Protein AF-0000000077102056 (afdb_homodimer)

Solvent-accessible surface area (backbone atoms only — not comparable to full-atom values): 13883 Å² total; per-residue (Å²): 113,79,84,45,46,52,23,50,53,45,28,51,53,25,46,51,48,45,53,36,38,74,63,81,33,27,41,53,70,69,41,95,89,69,46,71,53,63,24,39,54,29,40,38,47,42,45,54,51,29,51,46,42,32,52,50,18,48,50,40,51,71,52,80,56,63,41,25,40,42,18,37,24,53,45,45,32,47,50,24,52,49,45,43,42,33,59,61,67,59,29,49,54,67,89,60,69,82,40,50,35,56,68,36,20,42,54,49,42,40,52,52,20,51,51,47,32,51,51,26,50,51,38,34,54,55,47,50,51,52,56,54,51,53,56,58,65,73,97,114,78,84,45,45,52,23,49,53,43,29,52,53,25,45,50,47,44,53,36,37,76,62,81,33,29,39,53,70,68,42,94,89,70,49,71,54,62,25,39,55,30,41,38,46,43,46,54,52,29,51,46,42,32,52,51,17,49,49,39,52,71,51,80,55,62,39,26,40,42,18,36,25,53,45,47,33,49,51,23,52,49,47,43,42,33,60,61,68,60,28,50,53,68,88,60,69,83,40,52,35,55,69,36,19,44,53,50,43,41,52,52,19,51,52,46,30,50,50,27,50,50,38,33,54,55,46,50,52,52,54,54,52,54,55,59,65,73,98

Radius of gyration: 19.79 Å; Cα contacts (8 Å, |Δi|>4): 404; chains: 2; bounding box: 39×67×42 Å

Secondary structure (DSSP, 8-state):
-HHHHHHHHHHHHHHHHHHHHHTTS--PPPPTTSPPPHHHHHHHHHHHHHHHHHHHHHHHHH---HHHHHHHHHHHHHHHHHHHHTBTTTB---SSTTSHIIIIIHHHHHHHHHHHHHHHHHHHHHHHHHHHHHHHHH-/-HHHHHHHHHHHHHHHHHHHHHTTS--PPPPTTSPPPHHHHHHHHHHHHHHHHHHHHHHHHH---HHHHHHHHHHHHHHHHHHHHTBTTTB---SSTTSHIIIIIHHHHHHHHHHHHHHHHHHHHHHHHHHHHHHHHH-

InterPro domains:
  IPR025531 Protein of unknown function DUF4418 [PF14387] (11-125)

Nearest PDB structures (foldseek):
  8a6m-assembly1_A  TM=4.212E-01  e=2.126E-01  Homo sapiens
  7qho-assembly1_A  TM=6.141E-01  e=3.689E+00  Corynebacterium glutamicum ATCC 13032
  8a6m-assembly1_A  TM=4.239E-01  e=1.889E-01  Homo sapiens

pLDDT: mean 93.73, std 9.34, range [44.91, 98.94]

Organism: NCBI:txid592028

Structure (mmCIF, N/CA/C/O backbone):
data_AF-0000000077102056-model_v1
#
loop_
_entity.id
_entity.type
_entity.pdbx_description
1 polymer 'DUF4418 domain-containing protein'
#
loop_
_atom_site.group_PDB
_atom_site.id
_atom_site.type_symbol
_atom_site.label_atom_id
_atom_site.label_alt_id
_atom_site.label_comp_id
_atom_site.label_asym_id
_atom_site.label_entity_id
_atom_site.label_seq_id
_atom_site.pdbx_PDB_ins_code
_atom_site.Cartn_x
_atom_site.Cartn_y
_atom_site.Cartn_z
_atom_site.occupancy
_atom_site.B_iso_or_equiv
_atom_site.auth_seq_id
_atom_site.auth_comp_id
_atom_site.auth_asym_id
_atom_site.auth_atom_id
_atom_site.pdbx_PDB_model_num
ATOM 1 N N . MET A 1 1 ? 16.75 24.328 4.52 1 47.38 1 MET A N 1
ATOM 2 C CA . MET A 1 1 ? 17.266 23.078 3.977 1 47.38 1 MET A CA 1
ATOM 3 C C . MET A 1 1 ? 16.844 21.891 4.84 1 47.38 1 MET A C 1
ATOM 5 O O . MET A 1 1 ? 16.5 20.844 4.316 1 47.38 1 MET A O 1
ATOM 9 N N . ARG A 1 2 ? 16.875 22.078 6.137 1 61.09 2 ARG A N 1
ATOM 10 C CA . ARG A 1 2 ? 16.562 21.031 7.117 1 61.09 2 ARG A CA 1
ATOM 11 C C . ARG A 1 2 ? 15.117 20.562 6.996 1 61.09 2 ARG A C 1
ATOM 13 O O . ARG A 1 2 ? 14.82 19.391 7.18 1 61.09 2 ARG A O 1
ATOM 20 N N . LYS A 1 3 ? 14.422 21.422 6.297 1 73.19 3 LYS A N 1
ATOM 21 C CA . LYS A 1 3 ? 12.984 21.188 6.23 1 73.19 3 LYS A CA 1
ATOM 22 C C . LYS A 1 3 ? 12.648 20.141 5.18 1 73.19 3 LYS A C 1
ATOM 24 O O . LYS A 1 3 ? 11.602 19.484 5.262 1 73.19 3 LYS A O 1
ATOM 29 N N . TYR A 1 4 ? 13.672 19.891 4.324 1 85 4 TYR A N 1
ATO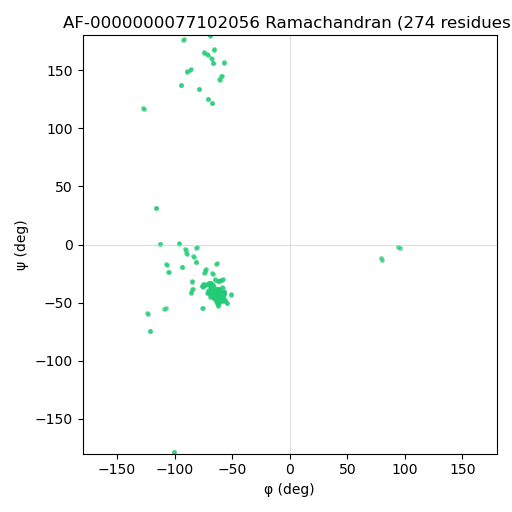M 30 C CA . TYR A 1 4 ? 13.398 18.969 3.219 1 85 4 TYR A CA 1
ATOM 31 C C . TYR A 1 4 ? 14.195 17.688 3.373 1 85 4 TYR A C 1
ATOM 33 O O . TYR A 1 4 ? 14.062 16.766 2.566 1 85 4 TYR A O 1
ATOM 41 N N . ALA A 1 5 ? 14.914 17.609 4.371 1 87.5 5 ALA A N 1
ATOM 42 C CA . ALA A 1 5 ? 15.82 16.484 4.559 1 87.5 5 ALA A CA 1
ATOM 43 C C . ALA A 1 5 ? 15.039 15.172 4.664 1 87.5 5 ALA A C 1
ATOM 45 O O . ALA A 1 5 ? 15.398 14.18 4.035 1 87.5 5 ALA A O 1
ATOM 46 N N . GLY A 1 6 ? 14.023 15.188 5.453 1 90.56 6 GLY A N 1
ATOM 47 C CA . GLY A 1 6 ? 13.219 13.984 5.609 1 90.56 6 GLY A CA 1
ATOM 48 C C . GLY A 1 6 ? 12.641 13.477 4.301 1 90.56 6 GLY A C 1
ATOM 49 O O . GLY A 1 6 ? 12.766 12.297 3.977 1 90.56 6 GLY A O 1
ATOM 50 N N . GLY A 1 7 ? 12.078 14.398 3.521 1 94.38 7 GLY A N 1
ATOM 51 C CA . GLY A 1 7 ? 11.516 14.039 2.23 1 94.38 7 GLY A CA 1
ATOM 52 C C . GLY A 1 7 ? 12.547 13.484 1.265 1 94.38 7 GLY A C 1
ATOM 53 O O . GLY A 1 7 ? 12.273 12.516 0.55 1 94.38 7 GLY A O 1
ATOM 54 N N . PHE A 1 8 ? 13.695 14.102 1.278 1 96.25 8 PHE A N 1
ATOM 55 C CA . PHE A 1 8 ? 14.758 13.648 0.385 1 96.25 8 PHE A CA 1
ATOM 56 C C . PHE A 1 8 ? 15.227 12.25 0.768 1 96.25 8 PHE A C 1
ATOM 58 O O . PHE A 1 8 ? 15.43 11.406 -0.1 1 96.25 8 PHE A O 1
ATOM 65 N N . ILE A 1 9 ? 15.445 12.023 1.972 1 97.81 9 ILE A N 1
ATOM 66 C CA . ILE A 1 9 ? 15.891 10.719 2.447 1 97.81 9 ILE A CA 1
ATOM 67 C C . ILE A 1 9 ? 14.859 9.656 2.072 1 97.81 9 ILE A C 1
ATOM 69 O O . ILE A 1 9 ? 15.219 8.602 1.544 1 97.81 9 ILE A O 1
ATOM 73 N N . LEU A 1 10 ? 13.602 9.938 2.328 1 98.38 10 LEU A N 1
ATOM 74 C CA . LEU A 1 10 ? 12.531 9 2.018 1 98.38 10 LEU A CA 1
ATOM 75 C C . LEU A 1 10 ? 12.461 8.727 0.519 1 98.38 10 LEU A C 1
ATOM 77 O O . LEU A 1 10 ? 12.25 7.586 0.098 1 98.38 10 LEU A O 1
ATOM 81 N N . LEU A 1 11 ? 12.672 9.734 -0.261 1 98.56 11 LEU A N 1
ATOM 82 C CA . LEU A 1 11 ? 12.617 9.578 -1.71 1 98.56 11 LEU A CA 1
ATOM 83 C C . LEU A 1 11 ? 13.781 8.727 -2.207 1 98.56 11 LEU A C 1
ATOM 85 O O . LEU A 1 11 ? 13.594 7.84 -3.039 1 98.56 11 LEU A O 1
ATOM 89 N N . ILE A 1 12 ? 14.938 8.977 -1.709 1 98.62 12 ILE A N 1
ATOM 90 C CA . ILE A 1 12 ? 16.125 8.219 -2.102 1 98.62 12 ILE A CA 1
ATOM 91 C C . ILE A 1 12 ? 15.938 6.75 -1.731 1 98.62 12 ILE A C 1
ATOM 93 O O . ILE A 1 12 ? 16.188 5.859 -2.547 1 98.62 12 ILE A O 1
ATOM 97 N N . LEU A 1 13 ? 15.484 6.527 -0.558 1 98.69 13 LEU A N 1
ATOM 98 C CA . LEU A 1 13 ? 15.297 5.16 -0.092 1 98.69 13 LEU A CA 1
ATOM 99 C C . LEU A 1 13 ? 14.25 4.441 -0.93 1 98.69 13 LEU A C 1
ATOM 101 O O . LEU A 1 13 ? 14.422 3.273 -1.291 1 98.69 13 LEU A O 1
ATOM 105 N N . SER A 1 14 ? 13.133 5.105 -1.216 1 98.75 14 SER A N 1
ATOM 106 C CA . SER A 1 14 ? 12.062 4.465 -1.982 1 98.75 14 SER A CA 1
ATOM 107 C C . SER A 1 14 ? 12.492 4.227 -3.428 1 98.75 14 SER A C 1
ATOM 109 O O . SER A 1 14 ? 12.164 3.193 -4.016 1 98.75 14 SER A O 1
ATOM 111 N N . LEU A 1 15 ? 13.266 5.133 -4.008 1 98.75 15 LEU A N 1
ATOM 112 C CA . LEU A 1 15 ? 13.789 4.938 -5.355 1 98.75 15 LEU A CA 1
ATOM 113 C C . LEU A 1 15 ? 14.805 3.801 -5.391 1 98.75 15 LEU A C 1
ATOM 115 O O . LEU A 1 15 ? 14.781 2.973 -6.305 1 98.75 15 LEU A O 1
ATOM 119 N N . LEU A 1 16 ? 15.68 3.832 -4.422 1 98.69 16 LEU A N 1
ATOM 120 C CA . LEU A 1 16 ? 16.656 2.754 -4.32 1 98.69 16 LEU A CA 1
ATOM 121 C C . LEU A 1 16 ? 15.961 1.4 -4.215 1 98.69 16 LEU A C 1
ATOM 123 O O . LEU A 1 16 ? 16.406 0.421 -4.82 1 98.69 16 LEU A O 1
ATOM 127 N N . PHE A 1 17 ? 14.922 1.352 -3.469 1 98.69 17 PHE A N 1
ATOM 128 C CA . PHE A 1 17 ? 14.188 0.101 -3.311 1 98.69 17 PHE A CA 1
ATOM 129 C C . PHE A 1 17 ? 13.625 -0.366 -4.645 1 98.69 17 PHE A C 1
ATOM 131 O O . PHE A 1 17 ? 13.828 -1.515 -5.043 1 98.69 17 PHE A O 1
ATOM 138 N N . VAL A 1 18 ? 12.875 0.509 -5.367 1 98.62 18 VAL A N 1
ATOM 139 C CA . VAL A 1 18 ? 12.203 0.135 -6.605 1 98.62 18 VAL A CA 1
ATOM 140 C C . VAL A 1 18 ? 13.234 -0.255 -7.66 1 98.62 18 VAL A C 1
ATOM 142 O O . VAL A 1 18 ? 13.094 -1.281 -8.328 1 98.62 18 VAL A O 1
ATOM 145 N N . ILE A 1 19 ? 14.297 0.533 -7.766 1 98.38 19 ILE A N 1
ATOM 146 C CA . ILE A 1 19 ? 15.344 0.246 -8.742 1 98.38 19 ILE A CA 1
ATOM 147 C C . ILE A 1 19 ? 16.047 -1.059 -8.375 1 98.38 19 ILE A C 1
ATOM 149 O O . ILE A 1 19 ? 16.281 -1.906 -9.242 1 98.38 19 ILE A O 1
ATOM 153 N N . GLY A 1 20 ? 16.406 -1.251 -7.141 1 97.56 20 GLY A N 1
ATOM 154 C CA . GLY A 1 20 ? 17.062 -2.467 -6.691 1 97.56 20 GLY A CA 1
ATOM 155 C C . GLY A 1 20 ? 16.234 -3.715 -6.922 1 97.56 20 GLY A C 1
ATOM 156 O O . GLY A 1 20 ? 16.75 -4.73 -7.398 1 97.56 20 GLY A O 1
ATOM 157 N N . GLU A 1 21 ? 14.984 -3.566 -6.531 1 97.25 21 GLU A N 1
ATOM 158 C CA . GLU A 1 21 ? 14.086 -4.711 -6.676 1 97.25 21 GLU A CA 1
ATOM 159 C C . GLU A 1 21 ? 13.93 -5.109 -8.141 1 97.25 21 GLU A C 1
ATOM 161 O O . GLU A 1 21 ? 13.805 -6.293 -8.453 1 97.25 21 GLU A O 1
ATOM 166 N N . GLN A 1 22 ? 14.008 -4.172 -9.109 1 95.88 22 GLN A N 1
ATOM 167 C CA . GLN A 1 22 ? 13.781 -4.43 -10.531 1 95.88 22 GLN A CA 1
ATOM 168 C C . GLN A 1 22 ? 15.086 -4.797 -11.234 1 95.88 22 GLN A C 1
ATOM 170 O O . GLN A 1 22 ? 15.078 -5.137 -12.422 1 95.88 22 GLN A O 1
ATOM 175 N N . THR A 1 23 ? 16.156 -4.754 -10.516 1 95.44 23 THR A N 1
ATOM 176 C CA . THR A 1 23 ? 17.438 -5.035 -11.148 1 95.44 23 THR A CA 1
ATOM 177 C C . THR A 1 23 ? 18.141 -6.207 -10.469 1 95.44 23 THR A C 1
ATOM 179 O O . THR A 1 23 ? 17.938 -7.359 -10.859 1 95.44 23 THR A O 1
ATOM 182 N N . VAL A 1 24 ? 18.703 -5.973 -9.266 1 93.69 24 VAL A N 1
ATOM 183 C CA . VAL A 1 24 ? 19.594 -6.977 -8.711 1 93.69 24 VAL A CA 1
ATOM 184 C C . VAL A 1 24 ? 18.906 -7.695 -7.547 1 93.69 24 VAL A C 1
ATOM 186 O O . VAL A 1 24 ? 19.328 -8.781 -7.145 1 93.69 24 VAL A O 1
ATOM 189 N N . ALA A 1 25 ? 17.938 -7.172 -7.066 1 95.94 25 ALA A N 1
ATOM 190 C CA . ALA A 1 25 ? 17.359 -7.73 -5.844 1 95.94 25 ALA A CA 1
ATOM 191 C C . ALA A 1 25 ? 15.953 -8.242 -6.09 1 95.94 25 ALA A C 1
ATOM 193 O O . ALA A 1 25 ? 15.094 -8.156 -5.211 1 95.94 25 ALA A O 1
ATOM 194 N N . GLY A 1 26 ? 15.688 -8.719 -7.297 1 94.06 26 GLY A N 1
ATOM 195 C CA . GLY A 1 26 ? 14.367 -9.227 -7.652 1 94.06 26 GLY A CA 1
ATOM 196 C C . GLY A 1 26 ? 14.227 -10.719 -7.434 1 94.06 26 GLY A C 1
ATOM 197 O O . GLY A 1 26 ? 15.133 -11.359 -6.895 1 94.06 26 GLY A O 1
ATOM 198 N N . PRO A 1 27 ? 12.977 -11.148 -7.695 1 94.69 27 PRO A N 1
ATOM 199 C CA . PRO A 1 27 ? 12.711 -12.578 -7.535 1 94.69 27 PRO A CA 1
ATOM 200 C C . PRO A 1 27 ? 13.398 -13.43 -8.594 1 94.69 27 PRO A C 1
ATOM 202 O O . PRO A 1 27 ? 14.156 -12.906 -9.414 1 94.69 27 PRO A O 1
ATOM 205 N N . CYS A 1 28 ? 13.172 -14.805 -8.477 1 94.88 28 CYS A N 1
ATOM 206 C CA . CYS A 1 28 ? 13.758 -15.742 -9.43 1 94.88 28 CYS A CA 1
ATOM 207 C C . CYS A 1 28 ? 13.297 -15.438 -10.852 1 94.88 28 CYS A C 1
ATOM 209 O O . CYS A 1 28 ? 12.172 -14.977 -11.062 1 94.88 28 CYS A O 1
ATOM 211 N N . PRO A 1 29 ? 14.188 -15.664 -11.75 1 92.69 29 PRO A N 1
ATOM 212 C CA . PRO A 1 29 ? 13.797 -15.461 -13.148 1 92.69 29 PRO A CA 1
ATOM 213 C C . PRO A 1 29 ? 12.734 -16.453 -13.609 1 92.69 29 PRO A C 1
ATOM 215 O O . PRO A 1 29 ? 12.461 -17.438 -12.922 1 92.69 29 PRO A O 1
ATOM 218 N N . VAL A 1 30 ? 12.219 -16.094 -14.781 1 91.44 30 VAL A N 1
ATOM 219 C CA . VAL A 1 30 ? 11.211 -16.953 -15.383 1 91.44 30 VAL A CA 1
ATOM 220 C C . VAL A 1 30 ? 11.82 -18.328 -15.664 1 91.44 30 VAL A C 1
ATOM 222 O O . VAL A 1 30 ? 12.977 -18.438 -16.062 1 91.44 30 VAL A O 1
ATOM 225 N N . MET A 1 31 ? 11.055 -19.359 -15.469 1 91.25 31 MET A N 1
ATOM 226 C CA . MET A 1 31 ? 11.5 -20.719 -15.734 1 91.25 31 MET A CA 1
ATOM 227 C C . MET A 1 31 ? 11.688 -20.938 -17.234 1 91.25 31 MET A C 1
ATOM 229 O O . MET A 1 31 ? 11.156 -20.188 -18.047 1 91.25 31 MET A O 1
ATOM 233 N N . PRO A 1 32 ? 12.445 -21.938 -17.609 1 91.31 32 PRO A N 1
ATOM 234 C CA . PRO A 1 32 ? 12.664 -22.234 -19.031 1 91.31 32 PRO A CA 1
ATOM 235 C C . PRO A 1 32 ? 11.367 -22.516 -19.781 1 91.31 32 PRO A C 1
ATOM 237 O O . PRO A 1 32 ? 11.281 -22.25 -20.984 1 91.31 32 PRO A O 1
ATOM 240 N N . ASP A 1 33 ? 10.359 -23.047 -19.172 1 91.12 33 ASP A N 1
ATOM 241 C CA . ASP A 1 33 ? 9.078 -23.375 -19.797 1 91.12 33 ASP A CA 1
ATOM 242 C C . ASP A 1 33 ? 8.195 -22.141 -19.922 1 91.12 33 ASP A C 1
ATOM 244 O O . ASP A 1 33 ? 7.051 -22.234 -20.375 1 91.12 33 ASP A O 1
ATOM 248 N N . GLY A 1 34 ? 8.672 -21.016 -19.422 1 88.88 34 GLY A N 1
ATOM 249 C CA . GLY A 1 34 ? 7.953 -19.766 -19.562 1 88.88 34 GLY A CA 1
ATOM 250 C C . GLY A 1 34 ? 7.062 -19.438 -18.375 1 88.88 34 GLY A C 1
ATOM 251 O O . GLY A 1 34 ? 6.438 -18.375 -18.344 1 88.88 34 GLY A O 1
ATOM 252 N N . ARG A 1 35 ? 7.062 -20.359 -17.469 1 87.69 35 ARG A N 1
ATOM 253 C CA . ARG A 1 35 ? 6.188 -20.156 -16.312 1 87.69 35 ARG A CA 1
ATOM 254 C C . ARG A 1 35 ? 6.898 -19.391 -15.203 1 87.69 35 ARG A C 1
ATOM 256 O O . ARG A 1 35 ? 8.117 -19.5 -15.055 1 87.69 35 ARG A O 1
ATOM 263 N N . PHE A 1 36 ? 6.086 -18.656 -14.484 1 92.12 36 PHE A N 1
ATOM 264 C CA . PHE A 1 36 ? 6.605 -17.906 -13.344 1 92.12 36 PHE A CA 1
ATOM 265 C C . PHE A 1 36 ? 6.441 -18.688 -12.055 1 92.12 36 PHE A C 1
ATOM 267 O O . PHE A 1 36 ? 5.418 -19.344 -11.844 1 92.12 36 PHE A O 1
ATOM 274 N N . MET A 1 37 ? 7.504 -18.594 -11.336 1 92.5 37 MET A N 1
ATOM 275 C CA . MET A 1 37 ? 7.391 -19.141 -9.984 1 92.5 37 MET A CA 1
ATOM 276 C C . MET A 1 37 ? 6.559 -18.219 -9.094 1 92.5 37 MET A C 1
ATOM 278 O O . MET A 1 37 ? 6.328 -17.062 -9.43 1 92.5 37 MET A O 1
ATOM 282 N N . VAL A 1 38 ? 6.105 -18.688 -7.949 1 94.06 38 VAL A N 1
ATOM 283 C CA . VAL A 1 38 ? 5.254 -17.938 -7.035 1 94.06 38 VAL A CA 1
ATOM 284 C C . VAL A 1 38 ? 5.984 -16.688 -6.562 1 94.06 38 VAL A C 1
ATOM 286 O O . VAL A 1 38 ? 5.359 -15.641 -6.332 1 94.06 38 VAL A O 1
ATOM 289 N N . CYS A 1 39 ? 7.273 -16.75 -6.477 1 96.19 39 CYS A N 1
ATOM 290 C CA . CYS A 1 39 ? 8.047 -15.609 -5.969 1 96.19 39 CYS A CA 1
ATOM 291 C C . CYS A 1 39 ? 7.977 -14.43 -6.93 1 96.19 39 CYS A C 1
ATOM 293 O O . CYS A 1 39 ? 8.148 -13.281 -6.523 1 96.19 39 CYS A O 1
ATOM 295 N N . HIS A 1 40 ? 7.727 -14.766 -8.164 1 96.19 40 HIS A N 1
ATOM 296 C CA . HIS A 1 40 ? 7.527 -13.695 -9.125 1 96.19 40 HIS A CA 1
ATOM 297 C C . HIS A 1 40 ? 6.379 -12.781 -8.711 1 96.19 40 HIS A C 1
ATOM 299 O O . HIS A 1 40 ? 6.484 -11.562 -8.797 1 96.19 40 HIS A O 1
ATOM 305 N N . TRP A 1 41 ? 5.297 -13.305 -8.242 1 96.69 41 TRP A N 1
ATOM 306 C CA . TRP A 1 41 ? 4.121 -12.523 -7.859 1 96.69 41 TRP A CA 1
ATOM 307 C C . TRP A 1 41 ? 4.379 -11.742 -6.578 1 96.69 41 TRP A C 1
ATOM 309 O O . TRP A 1 41 ? 3.857 -10.641 -6.402 1 96.69 41 TRP A O 1
ATOM 319 N N . ALA A 1 42 ? 5.148 -12.297 -5.688 1 97.88 42 ALA A N 1
ATOM 320 C CA . ALA A 1 42 ? 5.609 -11.516 -4.543 1 97.88 42 ALA A CA 1
ATOM 321 C C . ALA A 1 42 ? 6.391 -10.281 -5 1 97.88 42 ALA A C 1
ATOM 323 O O . ALA A 1 42 ? 6.23 -9.195 -4.441 1 97.88 42 ALA A O 1
ATOM 324 N N . GLY A 1 43 ? 7.238 -10.531 -6.012 1 97.62 43 GLY A N 1
ATOM 325 C CA . GLY A 1 43 ? 7.996 -9.43 -6.578 1 97.62 43 GLY A CA 1
ATOM 326 C C . GLY A 1 43 ? 7.113 -8.336 -7.145 1 97.62 43 GLY A C 1
ATOM 327 O O . GLY A 1 43 ? 7.387 -7.145 -6.953 1 97.62 43 GLY A O 1
ATOM 328 N N . GLN A 1 44 ? 6.086 -8.695 -7.836 1 97.81 44 GLN A N 1
ATOM 329 C CA . GLN A 1 44 ? 5.156 -7.723 -8.398 1 97.81 44 GLN A CA 1
ATOM 330 C C . GLN A 1 44 ? 4.43 -6.953 -7.301 1 97.81 44 GLN A C 1
ATOM 332 O O . GLN A 1 44 ? 4.203 -5.75 -7.422 1 97.81 44 GLN A O 1
ATOM 337 N N . ALA A 1 45 ? 4.051 -7.68 -6.266 1 98 45 ALA A N 1
ATOM 338 C CA . ALA A 1 45 ? 3.365 -7.035 -5.148 1 98 45 ALA A CA 1
ATOM 339 C C . ALA A 1 45 ? 4.266 -6 -4.477 1 98 45 ALA A C 1
ATOM 341 O O . ALA A 1 45 ? 3.83 -4.883 -4.195 1 98 45 ALA A O 1
ATOM 342 N N . VAL A 1 46 ? 5.516 -6.379 -4.23 1 98.44 46 VAL A N 1
ATOM 343 C CA . VAL A 1 46 ? 6.406 -5.441 -3.553 1 98.44 46 VAL A CA 1
ATOM 344 C C . VAL A 1 46 ? 6.723 -4.27 -4.477 1 98.44 46 VAL A C 1
ATOM 346 O O . VAL A 1 46 ? 6.898 -3.137 -4.02 1 98.44 46 VAL A O 1
ATOM 349 N N . LEU A 1 47 ? 6.789 -4.523 -5.758 1 98.31 47 LEU A N 1
ATOM 350 C CA . LEU A 1 47 ? 6.969 -3.432 -6.703 1 98.31 47 LEU A CA 1
ATOM 351 C C . LEU A 1 47 ? 5.836 -2.418 -6.586 1 98.31 47 LEU A C 1
ATOM 353 O O . LEU A 1 47 ? 6.078 -1.21 -6.539 1 98.31 47 LEU A O 1
ATOM 357 N N . GLY A 1 48 ? 4.605 -2.891 -6.586 1 98.38 48 GLY A N 1
ATOM 358 C CA . GLY A 1 48 ? 3.467 -2.002 -6.43 1 98.38 48 GLY A CA 1
ATOM 359 C C . GLY A 1 48 ? 3.547 -1.141 -5.184 1 98.38 48 GLY A C 1
ATOM 360 O O . GLY A 1 48 ? 3.363 0.077 -5.254 1 98.38 48 GLY A O 1
ATOM 361 N N . VAL A 1 49 ? 3.793 -1.738 -4.062 1 98.81 49 VAL A N 1
ATOM 362 C CA . VAL A 1 49 ? 3.912 -1.005 -2.805 1 98.81 49 VAL A CA 1
ATOM 363 C C . VAL A 1 49 ? 5.09 -0.036 -2.881 1 98.81 49 VAL A C 1
ATOM 365 O O . VAL A 1 49 ? 5.012 1.087 -2.377 1 98.81 49 VAL A O 1
ATOM 368 N N . GLY A 1 50 ? 6.191 -0.481 -3.467 1 98.75 50 GLY A N 1
ATOM 369 C CA . GLY A 1 50 ? 7.34 0.39 -3.654 1 98.75 50 GLY A CA 1
ATOM 370 C C . GLY A 1 50 ? 7.016 1.648 -4.438 1 98.75 50 GLY A C 1
ATOM 371 O O . GLY A 1 50 ? 7.484 2.736 -4.094 1 98.75 50 GLY A O 1
ATOM 372 N N . ILE A 1 51 ? 6.258 1.5 -5.473 1 98.75 51 ILE A N 1
ATOM 373 C CA . ILE A 1 51 ? 5.859 2.648 -6.277 1 98.75 51 ILE A CA 1
ATOM 374 C C . ILE A 1 51 ? 5.027 3.611 -5.434 1 98.75 51 ILE A C 1
ATOM 376 O O . ILE A 1 51 ? 5.207 4.828 -5.512 1 98.75 51 ILE A O 1
ATOM 380 N N . VAL A 1 52 ? 4.117 3.129 -4.637 1 98.88 52 VAL A N 1
ATOM 381 C CA . VAL A 1 52 ? 3.34 3.971 -3.734 1 98.88 52 VAL A CA 1
ATOM 382 C C . VAL A 1 52 ? 4.277 4.727 -2.795 1 98.88 52 VAL A C 1
ATOM 384 O O . VAL A 1 52 ? 4.082 5.914 -2.537 1 98.88 52 VAL A O 1
ATOM 387 N N . LEU A 1 53 ? 5.27 4.043 -2.297 1 98.88 53 LEU A N 1
ATOM 388 C CA . LEU A 1 53 ? 6.227 4.68 -1.398 1 98.88 53 LEU A CA 1
ATOM 389 C C . LEU A 1 53 ? 6.961 5.812 -2.104 1 98.88 53 LEU A C 1
ATOM 391 O O . LEU A 1 53 ? 7.234 6.855 -1.501 1 98.88 53 LEU A O 1
ATOM 395 N N . VAL A 1 54 ? 7.316 5.648 -3.367 1 98.88 54 VAL A N 1
ATOM 396 C CA . VAL A 1 54 ? 7.949 6.715 -4.137 1 98.88 54 VAL A CA 1
ATOM 397 C C . VAL A 1 54 ? 6.996 7.898 -4.266 1 98.88 54 VAL A C 1
ATOM 399 O O . VAL A 1 54 ? 7.391 9.047 -4.055 1 98.88 54 VAL A O 1
ATOM 402 N N . VAL A 1 55 ? 5.754 7.645 -4.566 1 98.81 55 VAL A N 1
ATOM 403 C CA . VAL A 1 55 ? 4.754 8.695 -4.727 1 98.81 55 VAL A CA 1
ATOM 404 C C . VAL A 1 55 ? 4.578 9.453 -3.408 1 98.81 55 VAL A C 1
ATOM 406 O O . VAL A 1 55 ? 4.57 10.688 -3.389 1 98.81 55 VAL A O 1
ATOM 409 N N . LEU A 1 56 ? 4.449 8.734 -2.311 1 98.69 56 LEU A N 1
ATOM 410 C CA . LEU A 1 56 ? 4.277 9.359 -1.005 1 98.69 56 LEU A CA 1
ATOM 411 C C . LEU A 1 56 ? 5.492 10.211 -0.644 1 98.69 56 LEU A C 1
ATOM 413 O O . LEU A 1 56 ? 5.352 11.281 -0.047 1 98.69 56 LEU A O 1
ATOM 417 N N . SER A 1 57 ? 6.668 9.734 -0.984 1 98.44 57 SER A N 1
ATOM 418 C CA . SER A 1 57 ? 7.883 10.484 -0.693 1 98.44 57 SER A CA 1
ATOM 419 C C . SER A 1 57 ? 7.965 11.758 -1.533 1 98.44 57 SER A C 1
ATOM 421 O O . SER A 1 57 ? 8.438 12.789 -1.061 1 98.44 57 SER A O 1
ATOM 423 N N . LEU A 1 58 ? 7.535 11.633 -2.734 1 98.38 58 LEU A N 1
ATOM 424 C CA . LEU A 1 58 ? 7.484 12.82 -3.588 1 98.38 58 LEU A CA 1
ATOM 425 C C . LEU A 1 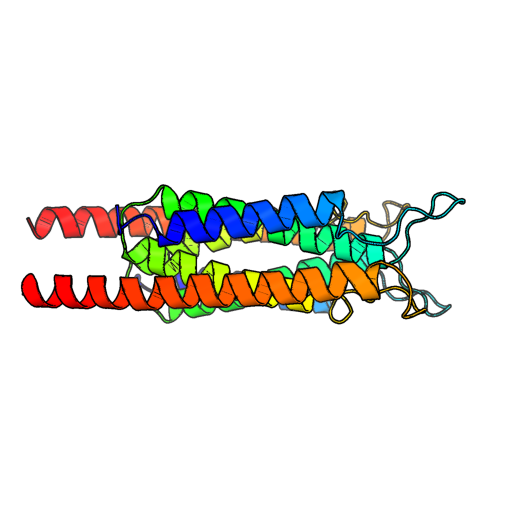58 ? 6.504 13.852 -3.031 1 98.38 58 LEU A C 1
ATOM 427 O O . LEU A 1 58 ? 6.801 15.047 -3.014 1 98.38 58 LEU A O 1
ATOM 431 N N . LEU A 1 59 ? 5.355 13.422 -2.615 1 97.69 59 LEU A N 1
ATOM 432 C CA . LEU A 1 59 ? 4.379 14.32 -2.002 1 97.69 59 LEU A CA 1
ATOM 433 C C . LEU A 1 59 ? 4.941 14.945 -0.729 1 97.69 59 LEU A C 1
ATOM 435 O O . LEU A 1 59 ? 4.719 16.125 -0.466 1 97.69 59 LEU A O 1
ATOM 439 N N . HIS A 1 60 ? 5.633 14.102 0.021 1 97.44 60 HIS A N 1
ATOM 440 C CA . HIS A 1 60 ? 6.273 14.578 1.241 1 97.44 60 HIS A CA 1
ATOM 441 C C . HIS A 1 60 ? 7.23 15.734 0.947 1 97.44 60 HIS A C 1
ATOM 443 O O . HIS A 1 60 ? 7.293 16.703 1.706 1 97.44 60 HIS A O 1
ATOM 449 N N . LEU A 1 61 ? 7.969 15.641 -0.128 1 95.69 61 LEU A N 1
ATOM 450 C CA . LEU A 1 61 ? 8.914 16.672 -0.532 1 95.69 61 LEU A CA 1
ATOM 451 C C . LEU A 1 61 ? 8.18 17.891 -1.083 1 95.69 61 LEU A C 1
ATOM 453 O O . LEU A 1 61 ? 8.617 19.031 -0.878 1 95.69 61 LEU A O 1
ATOM 457 N N . ALA A 1 62 ? 7.129 17.688 -1.732 1 94.88 62 ALA A N 1
ATOM 458 C CA . ALA A 1 62 ? 6.43 18.734 -2.461 1 94.88 62 ALA A CA 1
ATOM 459 C C . ALA A 1 62 ? 5.648 19.641 -1.51 1 94.88 62 ALA A C 1
ATOM 461 O O . ALA A 1 62 ? 5.516 20.844 -1.752 1 94.88 62 ALA A O 1
ATOM 462 N N . PHE A 1 63 ? 5.109 19.078 -0.475 1 92.5 63 PHE A N 1
ATOM 463 C CA . PHE A 1 63 ? 4.27 19.859 0.422 1 92.5 63 PHE A CA 1
ATOM 464 C C . PHE A 1 63 ? 5.113 20.562 1.482 1 92.5 63 PHE A C 1
ATOM 466 O O . PHE A 1 63 ? 6.18 20.062 1.859 1 92.5 63 PHE A O 1
ATOM 473 N N . LYS A 1 64 ? 4.617 21.688 1.919 1 88.88 64 LYS A N 1
ATOM 474 C CA . LYS A 1 64 ? 5.336 22.484 2.914 1 88.88 64 LYS A CA 1
ATOM 475 C C . LYS A 1 64 ? 4.688 22.359 4.289 1 88.88 64 LYS A C 1
ATOM 477 O O . LYS A 1 64 ? 5.332 22.609 5.312 1 88.88 64 LYS A O 1
ATOM 482 N N . ASN A 1 65 ? 3.443 22.031 4.324 1 89.56 65 ASN A N 1
ATOM 483 C CA . ASN A 1 65 ? 2.703 21.938 5.578 1 89.56 65 ASN A CA 1
ATOM 484 C C . ASN A 1 65 ? 3.197 20.781 6.438 1 89.56 65 ASN A C 1
ATOM 486 O O . ASN A 1 65 ? 3.123 19.625 6.023 1 89.56 65 ASN A O 1
ATOM 490 N N . ASP A 1 66 ? 3.625 21.031 7.605 1 92.06 66 ASP A N 1
ATOM 491 C CA . ASP A 1 66 ? 4.211 20.016 8.477 1 92.06 66 ASP A CA 1
ATOM 492 C C . ASP A 1 66 ? 3.156 19 8.922 1 92.06 66 ASP A C 1
ATOM 494 O O . ASP A 1 66 ? 3.467 17.828 9.109 1 92.06 66 ASP A O 1
ATOM 498 N N . GLY A 1 67 ? 1.958 19.469 9.102 1 91.69 67 GLY A N 1
ATOM 499 C CA . GLY A 1 67 ? 0.898 18.531 9.422 1 91.69 67 GLY A CA 1
ATOM 500 C C . GLY A 1 67 ? 0.709 17.469 8.359 1 91.69 67 GLY A C 1
ATOM 501 O O . GLY A 1 67 ? 0.622 16.281 8.672 1 91.69 67 GLY A O 1
ATOM 502 N N . MET A 1 68 ? 0.67 17.875 7.16 1 95 68 MET A N 1
ATOM 503 C CA . MET A 1 68 ? 0.541 16.938 6.043 1 95 68 MET A CA 1
ATOM 504 C C . MET A 1 68 ? 1.71 15.969 6.008 1 95 68 MET A C 1
ATOM 506 O O . MET A 1 68 ? 1.521 14.773 5.758 1 95 68 MET A O 1
ATOM 510 N N . LYS A 1 69 ? 2.838 16.453 6.254 1 96.62 69 LYS A N 1
ATOM 511 C CA . LYS A 1 69 ? 4.039 15.625 6.254 1 96.62 69 LYS A CA 1
ATOM 512 C C . LYS A 1 69 ? 3.98 14.578 7.363 1 96.62 69 LYS A C 1
ATOM 514 O O . LYS A 1 69 ? 4.441 13.453 7.18 1 96.62 69 LYS A O 1
ATOM 519 N N . LEU A 1 70 ? 3.465 14.953 8.5 1 96.75 70 LEU A N 1
ATOM 520 C CA . LEU A 1 70 ? 3.279 14 9.594 1 96.75 70 LEU A CA 1
ATOM 521 C C . LEU A 1 70 ? 2.359 12.867 9.164 1 96.75 70 LEU A C 1
ATOM 523 O O . LEU A 1 70 ? 2.641 11.695 9.445 1 96.75 70 LEU A O 1
ATOM 527 N N . GLY A 1 71 ? 1.263 13.258 8.523 1 97.06 71 GLY A N 1
ATOM 528 C CA . GLY A 1 71 ? 0.362 12.242 8.008 1 97.06 71 GLY A CA 1
ATOM 529 C C . GLY A 1 71 ? 1.021 11.328 6.996 1 97.06 71 GLY A C 1
ATOM 530 O O . GLY A 1 71 ? 0.823 10.109 7.031 1 97.06 71 GLY A O 1
ATOM 531 N N . LEU A 1 72 ? 1.737 11.875 6.145 1 98.31 72 LEU A N 1
ATOM 532 C CA . LEU A 1 72 ? 2.432 11.109 5.117 1 98.31 72 LEU A CA 1
ATOM 533 C C . LEU A 1 72 ? 3.469 10.18 5.746 1 98.31 72 LEU A C 1
ATOM 535 O O . LEU A 1 72 ? 3.668 9.055 5.273 1 98.31 72 LEU A O 1
ATOM 539 N N . ASP A 1 73 ? 4.145 10.617 6.766 1 98.44 73 ASP A N 1
ATOM 540 C CA . ASP A 1 73 ? 5.109 9.781 7.473 1 98.44 73 ASP A CA 1
ATOM 541 C C . ASP A 1 73 ? 4.441 8.523 8.023 1 98.44 73 ASP A C 1
ATOM 543 O O . ASP A 1 73 ? 4.996 7.43 7.938 1 98.44 73 ASP A O 1
ATOM 547 N N . LEU A 1 74 ? 3.318 8.711 8.539 1 98.69 74 LEU A N 1
ATOM 548 C CA . LEU A 1 74 ? 2.586 7.574 9.078 1 98.69 74 LEU A CA 1
ATOM 549 C C . LEU A 1 74 ? 2.211 6.598 7.965 1 98.69 74 LEU A C 1
ATOM 551 O O . LEU A 1 74 ? 2.264 5.379 8.156 1 98.69 74 LEU A O 1
ATOM 555 N N . ALA A 1 75 ? 1.796 7.109 6.871 1 98.81 75 ALA A N 1
ATOM 556 C CA . ALA A 1 75 ? 1.467 6.273 5.723 1 98.81 75 ALA A CA 1
ATOM 557 C C . ALA A 1 75 ? 2.688 5.488 5.246 1 98.81 75 ALA A C 1
ATOM 559 O O . ALA A 1 75 ? 2.58 4.312 4.895 1 98.81 75 ALA A O 1
ATOM 560 N N . VAL A 1 76 ? 3.846 6.148 5.176 1 98.88 76 VAL A N 1
ATOM 561 C CA . VAL A 1 76 ? 5.082 5.496 4.766 1 98.88 76 VAL A CA 1
ATOM 562 C C . VAL A 1 76 ? 5.406 4.352 5.727 1 98.88 76 VAL A C 1
ATOM 564 O O . VAL A 1 76 ? 5.812 3.268 5.297 1 98.88 76 VAL A O 1
ATOM 567 N N . ILE A 1 77 ? 5.211 4.555 6.996 1 98.94 77 ILE A N 1
ATOM 568 C CA . ILE A 1 77 ? 5.473 3.523 7.992 1 98.94 77 ILE A CA 1
ATOM 569 C C . ILE A 1 77 ? 4.555 2.328 7.75 1 98.94 77 ILE A C 1
ATOM 571 O O . ILE A 1 77 ? 5.008 1.181 7.734 1 98.94 77 ILE A O 1
ATOM 575 N N . ALA A 1 78 ? 3.293 2.57 7.539 1 98.88 78 ALA A N 1
ATOM 576 C CA . ALA A 1 78 ? 2.324 1.506 7.293 1 98.88 78 ALA A CA 1
ATOM 577 C C . ALA A 1 78 ? 2.664 0.733 6.023 1 98.88 78 ALA A C 1
ATOM 579 O O . ALA A 1 78 ? 2.627 -0.499 6.012 1 98.88 78 ALA A O 1
ATOM 580 N N . ASP A 1 79 ? 2.992 1.444 4.969 1 98.88 79 ASP A N 1
ATOM 581 C CA . ASP A 1 79 ? 3.312 0.813 3.691 1 98.88 79 ASP A CA 1
ATOM 582 C C . ASP A 1 79 ? 4.617 0.023 3.781 1 98.88 79 ASP A C 1
ATOM 584 O O . ASP A 1 79 ? 4.75 -1.036 3.164 1 98.88 79 ASP A O 1
ATOM 588 N N . ALA A 1 80 ? 5.609 0.578 4.508 1 98.88 80 ALA A N 1
ATOM 589 C CA . ALA A 1 80 ? 6.875 -0.132 4.684 1 98.88 80 ALA A CA 1
ATOM 590 C C . ALA A 1 80 ? 6.676 -1.421 5.473 1 98.88 80 ALA A C 1
ATOM 592 O O . ALA A 1 80 ? 7.316 -2.436 5.191 1 98.88 80 ALA A O 1
ATOM 593 N N . ALA A 1 81 ? 5.852 -1.398 6.441 1 98.88 81 ALA A N 1
ATOM 594 C CA . ALA A 1 81 ? 5.516 -2.615 7.176 1 98.88 81 ALA A CA 1
ATOM 595 C C . ALA A 1 81 ? 4.883 -3.654 6.258 1 98.88 81 ALA A C 1
ATOM 597 O O . ALA A 1 81 ? 5.242 -4.836 6.305 1 98.88 81 ALA A O 1
ATOM 598 N N . LEU A 1 82 ? 3.928 -3.191 5.445 1 98.75 82 LEU A N 1
ATOM 599 C CA . LEU A 1 82 ? 3.32 -4.102 4.48 1 98.75 82 LEU A CA 1
ATOM 600 C C . LEU A 1 82 ? 4.379 -4.703 3.559 1 98.75 82 LEU A C 1
ATOM 602 O O . LEU A 1 82 ? 4.359 -5.906 3.287 1 98.75 82 LEU A O 1
ATOM 606 N N . LEU A 1 83 ? 5.234 -3.82 3.096 1 98.62 83 LEU A N 1
ATOM 607 C CA . LEU A 1 83 ? 6.32 -4.234 2.213 1 98.62 83 LEU A CA 1
ATOM 608 C C . LEU A 1 83 ? 7.09 -5.406 2.812 1 98.62 83 LEU A C 1
ATOM 610 O O . LEU A 1 83 ? 7.359 -6.395 2.123 1 98.62 83 LEU A O 1
ATOM 614 N N . MET A 1 84 ? 7.375 -5.391 4.047 1 98.62 84 MET A N 1
ATOM 615 C CA . MET A 1 84 ? 8.172 -6.406 4.734 1 98.62 84 MET A CA 1
ATOM 616 C C . MET A 1 84 ? 7.367 -7.688 4.926 1 98.62 84 MET A C 1
ATOM 618 O O . MET A 1 84 ? 7.941 -8.773 5.062 1 98.62 84 MET A O 1
ATOM 622 N N . PHE A 1 85 ? 6.102 -7.535 4.93 1 98.38 85 PHE A N 1
ATOM 623 C CA . PHE A 1 85 ? 5.238 -8.68 5.207 1 98.38 85 PHE A CA 1
ATOM 624 C C . PHE A 1 85 ? 4.887 -9.414 3.918 1 98.38 85 PHE A C 1
ATOM 626 O O . PHE A 1 85 ? 4.328 -10.516 3.957 1 98.38 85 PHE A O 1
ATOM 633 N N . ILE A 1 86 ? 5.199 -8.945 2.754 1 98.56 86 ILE A N 1
ATOM 634 C CA . ILE A 1 86 ? 4.754 -9.516 1.485 1 98.56 86 ILE A CA 1
ATOM 635 C C . ILE A 1 86 ? 5.539 -10.789 1.19 1 98.56 86 ILE A C 1
ATOM 637 O O . ILE A 1 86 ? 4.953 -11.867 1.032 1 98.56 86 ILE A O 1
ATOM 641 N N . PRO A 1 87 ? 6.906 -10.789 1.178 1 97.88 87 PRO A N 1
ATOM 642 C CA . PRO A 1 87 ? 7.633 -12.023 0.846 1 97.88 87 PRO A CA 1
ATOM 643 C C . PRO A 1 87 ? 7.539 -13.078 1.946 1 97.88 87 PRO A C 1
ATOM 645 O O . PRO A 1 87 ? 7.859 -12.797 3.104 1 97.88 87 PRO A O 1
ATOM 648 N N . ASN A 1 88 ? 7.09 -14.273 1.626 1 95.94 88 ASN A N 1
ATOM 649 C CA . ASN A 1 88 ? 7.117 -15.477 2.441 1 95.94 88 ASN A CA 1
ATOM 650 C C . ASN A 1 88 ? 5.992 -15.492 3.469 1 95.94 88 ASN A C 1
ATOM 652 O O . ASN A 1 88 ? 5.723 -16.516 4.09 1 95.94 88 ASN A O 1
ATOM 656 N N . ARG A 1 89 ? 5.312 -14.336 3.703 1 96.31 89 ARG A N 1
ATOM 657 C CA . ARG A 1 89 ? 4.195 -14.289 4.645 1 96.31 89 ARG A CA 1
ATOM 658 C C . ARG A 1 89 ? 2.865 -14.164 3.912 1 96.31 89 ARG A C 1
ATOM 660 O O . ARG A 1 89 ? 1.988 -15.016 4.051 1 96.31 89 ARG A O 1
ATOM 667 N N . LEU A 1 90 ? 2.748 -13.156 3.072 1 96.94 90 LEU A N 1
ATOM 668 C CA . LEU A 1 90 ? 1.522 -12.961 2.305 1 96.94 90 LEU A CA 1
ATOM 669 C C . LEU A 1 90 ? 1.554 -13.781 1.018 1 96.94 90 LEU A C 1
ATOM 671 O O . LEU A 1 90 ? 0.539 -14.359 0.62 1 96.94 90 LEU A O 1
ATOM 675 N N . ILE A 1 91 ? 2.674 -13.781 0.405 1 96.81 91 ILE A N 1
ATOM 676 C CA . ILE A 1 91 ? 2.932 -14.57 -0.795 1 96.81 91 ILE A CA 1
ATOM 677 C C . ILE A 1 91 ? 4.184 -15.422 -0.593 1 96.81 91 ILE A C 1
ATOM 679 O O . ILE A 1 91 ? 5.277 -14.891 -0.393 1 96.81 91 ILE A O 1
ATOM 683 N N . PRO A 1 92 ? 4.008 -16.688 -0.626 1 96.94 92 PRO A N 1
ATOM 684 C CA . PRO A 1 92 ? 5.168 -17.547 -0.37 1 96.94 92 PRO A CA 1
ATOM 685 C C . PRO A 1 92 ? 6.23 -17.453 -1.461 1 96.94 92 PRO A C 1
ATOM 687 O O . PRO A 1 92 ? 5.93 -17.031 -2.584 1 96.94 92 PRO A O 1
ATOM 690 N N . LEU A 1 93 ? 7.453 -17.797 -1.01 1 97 93 LEU A N 1
ATOM 691 C CA . LEU A 1 93 ? 8.57 -17.859 -1.942 1 97 93 LEU A CA 1
ATOM 692 C C . LEU A 1 93 ? 8.859 -19.297 -2.346 1 97 93 LEU A C 1
ATOM 694 O O . LEU A 1 93 ? 8.117 -20.219 -1.98 1 97 93 LEU A O 1
ATOM 698 N N . CYS A 1 94 ? 9.898 -19.469 -3.18 1 95.38 94 CYS A N 1
ATOM 699 C CA . CYS A 1 94 ? 10.234 -20.797 -3.693 1 95.38 94 CYS A CA 1
ATOM 700 C C . CYS A 1 94 ? 10.484 -21.781 -2.555 1 95.38 94 CYS A C 1
ATOM 702 O O . CYS A 1 94 ? 10.898 -21.375 -1.466 1 95.38 94 CYS A O 1
ATOM 704 N N . ILE A 1 95 ? 10.32 -23.031 -2.809 1 92.5 95 ILE A N 1
ATOM 705 C CA . ILE A 1 95 ? 10.414 -24.094 -1.813 1 92.5 95 ILE A CA 1
ATOM 706 C C . ILE A 1 95 ? 11.859 -24.25 -1.363 1 92.5 95 ILE A C 1
ATOM 708 O O . ILE A 1 95 ? 12.133 -24.438 -0.173 1 92.5 95 ILE A O 1
ATOM 712 N N . LYS A 1 96 ? 12.781 -24.172 -2.344 1 93.62 96 LYS A N 1
ATOM 713 C CA . LYS A 1 96 ? 14.188 -24.344 -2.002 1 93.62 96 LYS A CA 1
ATOM 714 C C . LYS A 1 96 ? 14.758 -23.062 -1.385 1 93.62 96 LYS A C 1
ATOM 716 O O . LYS A 1 96 ? 14.68 -21.984 -1.982 1 93.62 96 LYS A O 1
ATOM 721 N N . ASN A 1 97 ? 15.43 -23.062 -0.391 1 93.44 97 ASN A N 1
ATOM 722 C CA . ASN A 1 97 ? 15.867 -21.922 0.402 1 93.44 97 ASN A CA 1
ATOM 723 C C . ASN A 1 97 ? 17.109 -21.281 -0.183 1 93.44 97 ASN A C 1
ATOM 725 O O . ASN A 1 97 ? 17.516 -20.188 0.237 1 93.44 97 ASN A O 1
ATOM 729 N N . HIS A 1 98 ? 17.719 -21.906 -1.112 1 93.75 98 HIS A N 1
ATOM 730 C CA . HIS A 1 98 ? 18.938 -21.344 -1.663 1 93.75 98 HIS A CA 1
ATOM 731 C C . HIS A 1 98 ? 18.672 -20.547 -2.932 1 93.75 98 HIS A C 1
ATOM 733 O O . HIS A 1 98 ? 19.594 -20.047 -3.572 1 93.75 98 HIS A O 1
ATOM 739 N N . MET A 1 99 ? 17.484 -20.484 -3.277 1 94.12 99 MET A N 1
ATOM 740 C CA . MET A 1 99 ? 17.125 -19.734 -4.48 1 94.12 99 MET A CA 1
ATOM 741 C C . MET A 1 99 ? 17.281 -18.234 -4.258 1 94.12 99 MET A C 1
ATOM 743 O O . MET A 1 99 ? 17.297 -17.781 -3.119 1 94.12 99 MET A O 1
ATOM 747 N N . ARG A 1 100 ? 17.328 -17.422 -5.266 1 94.69 100 ARG A N 1
ATOM 748 C CA . ARG A 1 100 ? 17.562 -15.984 -5.266 1 94.69 100 ARG A CA 1
ATOM 749 C C . ARG A 1 100 ? 16.484 -15.25 -4.484 1 94.69 100 ARG A C 1
ATOM 751 O O . ARG A 1 100 ? 16.766 -14.25 -3.812 1 94.69 100 ARG A O 1
ATOM 758 N N . CYS A 1 101 ? 15.227 -15.625 -4.535 1 96.81 101 CYS A N 1
ATOM 759 C CA . CYS A 1 101 ? 14.133 -14.945 -3.848 1 96.81 101 CYS A CA 1
ATOM 760 C C . CYS A 1 101 ? 14.297 -15.039 -2.334 1 96.81 101 CYS A C 1
ATOM 762 O O . CYS A 1 101 ? 13.914 -14.117 -1.608 1 96.81 101 CYS A O 1
ATOM 764 N N . HIS A 1 102 ? 14.906 -16.078 -1.836 1 97.56 102 HIS A N 1
ATOM 765 C CA . HIS A 1 102 ? 15.156 -16.234 -0.408 1 97.56 102 HIS A CA 1
ATOM 766 C C . HIS A 1 102 ? 16.438 -15.516 0.011 1 97.56 102 HIS A C 1
ATOM 768 O O . HIS A 1 102 ? 16.5 -14.938 1.096 1 97.56 102 HIS A O 1
ATOM 774 N N . THR A 1 103 ? 17.438 -15.578 -0.842 1 96.75 103 THR A N 1
ATOM 775 C CA . THR A 1 103 ? 18.766 -15.156 -0.411 1 96.75 103 THR A CA 1
ATOM 776 C C . THR A 1 103 ? 19.016 -13.688 -0.748 1 96.75 103 THR A C 1
ATOM 778 O O . THR A 1 103 ? 19.891 -13.047 -0.164 1 96.75 103 THR A O 1
ATOM 781 N N . VAL A 1 104 ? 18.266 -13.164 -1.644 1 97.75 104 VAL A N 1
ATOM 782 C CA . VAL A 1 104 ? 18.531 -11.797 -2.084 1 97.75 104 VAL A CA 1
ATOM 783 C C . VAL A 1 104 ? 17.281 -10.938 -1.888 1 97.75 104 VAL A C 1
ATOM 785 O O . VAL A 1 104 ? 17.297 -9.984 -1.105 1 97.75 104 VAL A O 1
ATOM 788 N N . MET A 1 105 ? 16.188 -11.266 -2.494 1 98 105 MET A N 1
ATOM 789 C CA . MET A 1 105 ? 14.992 -10.43 -2.492 1 98 105 MET A CA 1
ATOM 790 C C . MET A 1 105 ? 14.445 -10.258 -1.078 1 98 105 MET A C 1
ATOM 792 O O . MET A 1 105 ? 14.188 -9.141 -0.636 1 98 105 MET A O 1
ATOM 796 N N . GLU A 1 106 ? 14.273 -11.391 -0.372 1 98 106 GLU A N 1
ATOM 797 C CA . GLU A 1 106 ? 13.633 -11.352 0.941 1 98 106 GLU A CA 1
ATOM 798 C C . GLU A 1 106 ? 14.438 -10.508 1.922 1 98 106 GLU A C 1
ATOM 800 O O . GLU A 1 106 ? 13.898 -9.594 2.549 1 98 106 GLU A O 1
ATOM 805 N N . PRO A 1 107 ? 15.719 -10.703 2.07 1 98 107 PRO A N 1
ATOM 806 C CA . PRO A 1 107 ? 16.469 -9.836 2.982 1 98 107 PRO A CA 1
ATOM 807 C C . PRO A 1 107 ? 16.531 -8.391 2.508 1 98 107 PRO A C 1
ATOM 809 O O . PRO A 1 107 ? 16.516 -7.465 3.326 1 98 107 PRO A O 1
ATOM 812 N N . PHE A 1 108 ? 16.688 -8.18 1.196 1 98.56 108 PHE A N 1
ATOM 813 C CA . PHE A 1 108 ? 16.703 -6.824 0.655 1 98.56 108 PHE A CA 1
ATOM 814 C C . PHE A 1 108 ? 15.438 -6.074 1.031 1 98.56 108 PHE A C 1
ATOM 816 O O . PHE A 1 108 ? 15.5 -4.938 1.503 1 98.56 108 PHE A O 1
ATOM 823 N N . VAL A 1 109 ? 14.273 -6.672 0.829 1 98.75 109 VAL A N 1
ATOM 824 C CA . VAL A 1 109 ? 12.984 -6.062 1.13 1 98.75 109 VAL A CA 1
ATOM 825 C C . VAL A 1 109 ? 12.883 -5.777 2.627 1 98.75 109 VAL A C 1
ATOM 827 O O . VAL A 1 109 ? 12.414 -4.711 3.033 1 98.75 109 VAL A O 1
ATOM 830 N N . LEU A 1 110 ? 13.344 -6.707 3.461 1 98.69 110 LEU A N 1
ATOM 831 C CA . LEU A 1 110 ? 13.312 -6.535 4.91 1 98.69 110 LEU A CA 1
ATOM 832 C C . LEU A 1 110 ? 14.18 -5.359 5.336 1 98.69 110 LEU A C 1
ATOM 834 O O . LEU A 1 110 ? 13.742 -4.496 6.098 1 98.69 110 LEU A O 1
ATOM 838 N N . ILE A 1 111 ? 15.383 -5.32 4.84 1 98.69 111 ILE A N 1
ATOM 839 C CA . ILE A 1 111 ? 16.328 -4.273 5.219 1 98.69 111 ILE A CA 1
ATOM 840 C C . ILE A 1 111 ? 15.797 -2.914 4.766 1 98.69 111 ILE A C 1
ATOM 842 O O . ILE A 1 111 ? 15.789 -1.956 5.543 1 98.69 111 ILE A O 1
ATOM 846 N N . MET A 1 112 ? 15.383 -2.822 3.543 1 98.75 112 MET A N 1
ATOM 847 C CA . MET A 1 112 ? 14.875 -1.554 3.023 1 98.75 112 MET A CA 1
ATOM 848 C C . MET A 1 112 ? 13.625 -1.116 3.779 1 98.75 112 MET A C 1
ATOM 850 O O . MET A 1 112 ? 13.438 0.072 4.047 1 98.75 112 MET A O 1
ATOM 854 N N . GLY A 1 113 ? 12.742 -2.086 4.078 1 98.81 113 GLY A N 1
ATOM 855 C CA . GLY A 1 113 ? 11.57 -1.761 4.879 1 98.81 113 GLY A CA 1
ATOM 856 C C . GLY A 1 113 ? 11.922 -1.168 6.23 1 98.81 113 GLY A C 1
ATOM 857 O O . GLY A 1 113 ? 11.352 -0.15 6.633 1 98.81 113 GLY A O 1
ATOM 858 N N . VAL A 1 114 ? 12.859 -1.805 6.891 1 98.88 114 VAL A N 1
ATOM 859 C CA . VAL A 1 114 ? 13.289 -1.334 8.203 1 98.88 114 VAL A CA 1
ATOM 860 C C . VAL A 1 114 ? 13.891 0.064 8.086 1 98.88 114 VAL A C 1
ATOM 862 O O . VAL A 1 114 ? 13.602 0.943 8.898 1 98.88 114 VAL A O 1
ATOM 865 N N . LEU A 1 115 ? 14.711 0.282 7.094 1 98.81 115 LEU A N 1
ATOM 866 C CA . LEU A 1 115 ? 15.32 1.59 6.883 1 98.81 115 LEU A CA 1
ATOM 867 C C . LEU A 1 115 ? 14.258 2.65 6.617 1 98.81 115 LEU A C 1
ATOM 869 O O . LEU A 1 115 ? 14.359 3.773 7.117 1 98.81 115 LEU A O 1
ATOM 873 N N . MET A 1 116 ? 13.25 2.283 5.848 1 98.81 116 MET A N 1
ATOM 874 C CA . MET A 1 116 ? 12.188 3.234 5.535 1 98.81 116 MET A CA 1
ATOM 875 C C . MET A 1 116 ? 11.375 3.568 6.781 1 98.81 116 MET A C 1
ATOM 877 O O . MET A 1 116 ? 11.008 4.723 6.996 1 98.81 116 MET A O 1
ATOM 881 N N . ILE A 1 117 ? 11.086 2.564 7.586 1 98.88 117 ILE A N 1
ATOM 882 C CA . ILE A 1 117 ? 10.359 2.799 8.828 1 98.88 117 ILE A CA 1
ATOM 883 C C . ILE A 1 117 ? 11.18 3.711 9.742 1 98.88 117 ILE A C 1
ATOM 885 O O . ILE A 1 117 ? 10.648 4.672 10.305 1 98.88 117 ILE A O 1
ATOM 889 N N . ALA A 1 118 ? 12.461 3.453 9.852 1 98.75 118 ALA A N 1
ATOM 890 C CA . ALA A 1 118 ? 13.328 4.266 10.695 1 98.75 118 ALA A CA 1
ATOM 891 C C . ALA A 1 118 ? 13.375 5.711 10.211 1 98.75 118 ALA A C 1
ATOM 893 O O . ALA A 1 118 ? 13.273 6.645 11.008 1 98.75 118 ALA A O 1
ATOM 894 N N . ALA A 1 119 ? 13.531 5.871 8.938 1 98.5 119 ALA A N 1
ATOM 895 C CA . ALA A 1 119 ? 13.594 7.211 8.359 1 98.5 119 ALA A CA 1
ATOM 896 C C . ALA A 1 119 ? 12.281 7.961 8.57 1 98.5 119 ALA A C 1
ATOM 898 O O . ALA A 1 119 ? 12.281 9.141 8.922 1 98.5 119 ALA A O 1
ATOM 899 N N . ALA A 1 120 ? 11.188 7.281 8.344 1 98.56 120 ALA A N 1
ATOM 900 C CA . ALA A 1 120 ? 9.875 7.914 8.508 1 98.56 120 ALA A CA 1
ATOM 901 C C . ALA A 1 120 ? 9.609 8.242 9.977 1 98.56 120 ALA A C 1
ATOM 903 O O . ALA A 1 120 ? 9.039 9.289 10.289 1 98.56 120 ALA A O 1
ATOM 904 N N . LEU A 1 121 ? 9.992 7.352 10.883 1 98.31 121 LEU A N 1
ATOM 905 C CA . LEU A 1 121 ? 9.852 7.609 12.312 1 98.31 121 LEU A CA 1
ATOM 906 C C . LEU A 1 121 ? 10.688 8.805 12.734 1 98.31 121 LEU A C 1
ATOM 908 O O . LEU A 1 121 ? 10.219 9.664 13.492 1 98.31 121 LEU A O 1
ATOM 912 N N . GLY A 1 122 ? 11.906 8.805 12.289 1 97.31 122 GLY A N 1
ATOM 913 C CA . GLY A 1 122 ? 12.758 9.953 12.578 1 97.31 122 GLY A CA 1
ATOM 914 C C . GLY A 1 122 ? 12.172 11.266 12.102 1 97.31 122 GLY A C 1
ATOM 915 O O . GLY A 1 122 ? 12.156 12.25 12.844 1 97.31 122 GLY A O 1
ATOM 916 N N . ASP A 1 123 ? 11.719 11.25 10.891 1 96.75 123 ASP A N 1
ATOM 917 C CA . ASP A 1 123 ? 11.109 12.453 10.336 1 96.75 123 ASP A CA 1
ATOM 918 C C . ASP A 1 123 ? 9.844 12.836 11.102 1 96.75 123 ASP A C 1
ATOM 920 O O . ASP A 1 123 ? 9.602 14.023 11.352 1 96.75 123 ASP A O 1
ATOM 924 N N . PHE A 1 124 ? 9.062 11.859 11.422 1 96.5 124 PHE A N 1
ATOM 925 C CA . PHE A 1 124 ? 7.816 12.086 12.148 1 96.5 124 PHE A CA 1
ATOM 926 C C . PHE A 1 124 ? 8.094 12.766 13.492 1 96.5 124 PHE A C 1
ATOM 928 O O . PHE A 1 124 ? 7.453 13.766 13.82 1 96.5 124 PHE A O 1
ATOM 935 N N . PHE A 1 125 ? 9.016 12.281 14.227 1 95.56 125 PHE A N 1
ATOM 936 C CA . PHE A 1 125 ? 9.297 12.836 15.547 1 95.56 125 PHE A CA 1
ATOM 937 C C . PHE A 1 125 ? 9.93 14.211 15.438 1 95.56 125 PHE A C 1
ATOM 939 O O . PHE A 1 125 ? 9.656 15.094 16.25 1 95.56 125 PHE A O 1
ATOM 946 N N . PHE A 1 126 ? 10.789 14.32 14.484 1 92.56 126 PHE A N 1
ATOM 947 C CA . PHE A 1 126 ? 11.391 15.625 14.258 1 92.56 126 PHE A CA 1
ATOM 948 C C . PHE A 1 126 ? 10.328 16.672 13.953 1 92.56 126 PHE A C 1
ATOM 950 O O . PHE A 1 126 ? 10.32 17.75 14.562 1 92.56 126 PHE A O 1
ATOM 957 N N . ARG A 1 127 ? 9.414 16.344 13.125 1 92.12 127 ARG A N 1
ATOM 958 C CA . ARG A 1 127 ? 8.391 17.297 12.703 1 92.12 127 ARG A CA 1
ATOM 959 C C . ARG A 1 127 ? 7.355 17.516 13.805 1 92.12 127 ARG A C 1
ATOM 961 O O . ARG A 1 127 ? 6.812 18.609 13.945 1 92.12 127 ARG A O 1
ATOM 968 N N . ARG A 1 128 ? 7.086 16.484 14.477 1 90.88 128 ARG A N 1
ATOM 969 C CA . ARG A 1 128 ? 6.164 16.625 15.594 1 90.88 128 ARG A CA 1
ATOM 970 C C . ARG A 1 128 ? 6.676 17.641 16.609 1 90.88 128 ARG A C 1
ATOM 972 O O . ARG A 1 128 ? 5.895 18.422 17.172 1 90.88 128 ARG A O 1
ATOM 979 N N . ARG A 1 129 ? 7.934 17.641 16.766 1 89 129 ARG A N 1
ATOM 980 C CA . ARG A 1 129 ? 8.547 18.625 17.656 1 89 129 ARG A CA 1
ATOM 981 C C . ARG A 1 129 ? 8.406 20.031 17.109 1 89 129 ARG A C 1
ATOM 983 O O . ARG A 1 129 ? 8.148 20.984 17.859 1 89 129 ARG A O 1
ATOM 990 N N . VAL A 1 130 ? 8.523 20.125 15.852 1 83.06 130 VAL A N 1
ATOM 991 C CA . VAL A 1 130 ? 8.445 21.438 15.195 1 83.06 130 VAL A CA 1
ATOM 992 C C . VAL A 1 130 ? 7.02 21.984 15.305 1 83.06 130 VAL A C 1
ATOM 994 O O . VAL A 1 130 ? 6.82 23.141 15.648 1 83.06 130 VAL A O 1
ATOM 997 N N . VAL A 1 131 ? 6.035 21.125 15.125 1 81.56 131 VAL A N 1
ATOM 998 C CA . VAL A 1 131 ? 4.633 21.516 15.148 1 81.56 131 VAL A CA 1
ATOM 999 C C . VAL A 1 131 ? 4.234 21.922 16.562 1 81.56 131 VAL A C 1
ATOM 1001 O O . VAL A 1 131 ? 3.488 22.875 16.766 1 81.56 131 VAL A O 1
ATOM 1004 N N . LYS A 1 132 ? 4.734 21.25 17.562 1 82.75 132 LYS A N 1
ATOM 1005 C CA . LYS A 1 132 ? 4.445 21.562 18.953 1 82.75 132 LYS A CA 1
ATOM 1006 C C . LYS A 1 132 ? 5.059 22.906 19.359 1 82.75 132 LYS A C 1
ATOM 1008 O O . LYS A 1 132 ? 4.449 23.672 20.109 1 82.75 132 LYS A O 1
ATOM 1013 N N . LYS A 1 133 ? 6.164 23.203 18.859 1 81.81 133 LYS A N 1
ATOM 1014 C CA . LYS A 1 133 ? 6.852 24.438 19.172 1 81.81 133 LYS A CA 1
ATOM 1015 C C . LYS A 1 133 ? 6.145 25.641 18.531 1 81.81 133 LYS A C 1
ATOM 1017 O O . LYS A 1 133 ? 6.035 26.703 19.141 1 81.81 133 LYS A O 1
ATOM 1022 N N . GLU A 1 134 ? 5.711 25.5 17.328 1 75.25 134 GLU A N 1
ATOM 1023 C CA . GLU A 1 134 ? 5.012 26.562 16.625 1 75.25 134 GLU A CA 1
ATOM 1024 C C . GLU A 1 134 ? 3.66 26.859 17.281 1 75.25 134 GLU A C 1
ATOM 1026 O O . GLU A 1 134 ? 3.227 28.016 17.312 1 75.25 134 GLU A O 1
ATOM 1031 N N . ALA A 1 135 ? 3.02 25.906 17.781 1 73.25 135 ALA A N 1
ATOM 1032 C CA . ALA A 1 135 ? 1.755 26.078 18.5 1 73.25 135 ALA A CA 1
ATOM 1033 C C . ALA A 1 135 ? 1.973 26.766 19.844 1 73.25 135 ALA A C 1
ATOM 1035 O O . ALA A 1 135 ? 1.131 27.547 20.281 1 73.25 135 ALA A O 1
ATOM 1036 N N . ALA A 1 136 ? 2.992 26.562 20.438 1 74.81 136 ALA A N 1
ATOM 1037 C CA . ALA A 1 136 ? 3.318 27.156 21.734 1 74.81 136 ALA A CA 1
ATOM 1038 C C . ALA A 1 136 ? 3.709 28.625 21.578 1 74.81 136 ALA A C 1
ATOM 1040 O O . ALA A 1 136 ? 3.428 29.453 22.453 1 74.81 136 ALA A O 1
ATOM 1041 N N . HIS A 1 137 ? 4.312 28.953 20.562 1 64.12 137 HIS A N 1
ATOM 1042 C CA . HIS A 1 137 ? 4.742 30.328 20.375 1 64.12 137 HIS A CA 1
ATOM 1043 C C . HIS A 1 137 ? 3.625 31.188 19.781 1 64.12 137 HIS A C 1
ATOM 1045 O O . HIS A 1 137 ? 3.625 32.406 19.938 1 64.12 137 HIS A O 1
ATOM 1051 N N . GLY A 1 138 ? 2.818 30.594 19 1 53.22 138 GLY A N 1
ATOM 1052 C CA . GLY A 1 138 ? 1.71 31.359 18.469 1 53.22 138 GLY A CA 1
ATOM 1053 C C . GLY A 1 138 ? 0.63 31.641 19.5 1 53.22 138 GLY A C 1
ATOM 1054 O O . GLY A 1 138 ? -0.344 32.344 19.219 1 53.22 138 GLY A O 1
ATOM 1055 N N . SER A 1 139 ? 0.47 30.891 20.609 1 44.91 139 SER A N 1
ATOM 1056 C CA . SER A 1 139 ? -0.391 31.312 21.703 1 44.91 139 SER A CA 1
ATOM 1057 C C . SER A 1 139 ? 0.266 32.406 22.531 1 44.91 139 SER A C 1
ATOM 1059 O O . SER A 1 139 ? 1.492 32.469 22.641 1 44.91 139 SER A O 1
ATOM 1061 N N . MET B 1 1 ? -19.031 16.906 15.141 1 47.53 1 MET B N 1
ATOM 1062 C CA . MET B 1 1 ? -19.406 15.656 14.492 1 47.53 1 MET B CA 1
ATOM 1063 C C . MET B 1 1 ? -18.906 15.617 13.047 1 47.53 1 MET B C 1
ATOM 1065 O O . MET B 1 1 ? -18.406 14.586 12.586 1 47.53 1 MET B O 1
ATOM 1069 N N . ARG B 1 2 ? -19.016 16.734 12.359 1 61.19 2 ARG B N 1
ATOM 1070 C CA . ARG B 1 2 ? -18.672 16.875 10.953 1 61.19 2 ARG B CA 1
ATOM 1071 C C . ARG B 1 2 ? -17.188 16.641 10.719 1 61.19 2 ARG B C 1
ATOM 1073 O O . ARG B 1 2 ? -16.797 16.078 9.703 1 61.19 2 ARG B O 1
ATOM 1080 N N . LYS B 1 3 ? -16.531 16.719 11.836 1 73.12 3 LYS B N 1
ATOM 1081 C CA . LYS B 1 3 ? -15.07 16.688 11.75 1 73.12 3 LYS B CA 1
ATOM 1082 C C . LYS B 1 3 ? -14.57 15.25 11.609 1 73.12 3 LYS B C 1
ATOM 1084 O O . LYS B 1 3 ? -13.469 15.016 11.109 1 73.12 3 LYS B O 1
ATOM 1089 N N . TYR B 1 4 ? -15.516 14.305 11.922 1 85.62 4 TYR B N 1
ATOM 1090 C CA . TYR B 1 4 ? -15.094 12.906 11.93 1 85.62 4 TYR B CA 1
ATOM 1091 C C . TYR B 1 4 ? -15.758 12.133 10.797 1 85.62 4 TYR B C 1
ATOM 1093 O O . TYR B 1 4 ? -15.484 10.945 10.602 1 85.62 4 TYR B O 1
ATOM 1101 N N . ALA B 1 5 ? -16.516 12.797 10.078 1 87.81 5 ALA B N 1
ATOM 1102 C CA . ALA B 1 5 ? -17.297 12.133 9.039 1 87.81 5 ALA B CA 1
ATOM 1103 C C . ALA B 1 5 ? -16.391 11.484 7.996 1 87.81 5 ALA B C 1
ATOM 1105 O O . ALA B 1 5 ? -16.609 10.336 7.602 1 87.81 5 ALA B O 1
ATOM 1106 N N . GLY B 1 6 ? -15.422 12.211 7.555 1 90.94 6 GLY B N 1
ATOM 1107 C CA . GLY B 1 6 ? -14.508 11.664 6.566 1 90.94 6 GLY B CA 1
ATOM 1108 C C . GLY B 1 6 ? -13.812 10.398 7.031 1 90.94 6 GLY B C 1
ATOM 1109 O O . GLY B 1 6 ? -13.789 9.398 6.316 1 90.94 6 GLY B O 1
ATOM 1110 N N . GLY B 1 7 ? -13.312 10.43 8.273 1 94.56 7 GLY B N 1
ATOM 1111 C CA . GLY B 1 7 ? -12.648 9.273 8.836 1 94.56 7 GLY B CA 1
ATOM 1112 C C . GLY B 1 7 ? -13.555 8.062 8.961 1 94.56 7 GLY B C 1
ATOM 1113 O O . GLY B 1 7 ? -13.141 6.938 8.68 1 94.56 7 GLY B O 1
ATOM 1114 N N . PHE B 1 8 ? -14.773 8.344 9.367 1 96.38 8 PHE B N 1
ATOM 1115 C CA . PHE B 1 8 ? -15.734 7.258 9.523 1 96.38 8 PHE B CA 1
ATOM 1116 C C . PHE B 1 8 ? -16.062 6.633 8.172 1 96.38 8 PHE B C 1
ATOM 1118 O O . PHE B 1 8 ? -16.141 5.406 8.047 1 96.38 8 PHE B O 1
ATOM 1125 N N . ILE B 1 9 ? -16.312 7.383 7.23 1 97.81 9 ILE B N 1
ATOM 1126 C CA . ILE B 1 9 ? -16.641 6.891 5.895 1 97.81 9 ILE B CA 1
ATOM 1127 C C . ILE B 1 9 ? -15.477 6.047 5.359 1 97.81 9 ILE B C 1
ATOM 1129 O O . ILE B 1 9 ? -15.688 4.941 4.859 1 97.81 9 ILE B O 1
ATOM 1133 N N . LEU B 1 10 ? -14.266 6.559 5.48 1 98.44 10 LEU B N 1
ATOM 1134 C CA . LEU B 1 10 ? -13.086 5.844 5.004 1 98.44 10 LEU B CA 1
ATOM 1135 C C . LEU B 1 10 ? -12.914 4.52 5.742 1 98.44 10 LEU B C 1
ATOM 1137 O O . LEU B 1 10 ? -12.555 3.508 5.141 1 98.44 10 LEU B O 1
ATOM 1141 N N . LEU B 1 11 ? -13.195 4.523 7.004 1 98.56 11 LEU B N 1
ATOM 1142 C CA . LEU B 1 11 ? -13.047 3.309 7.797 1 98.56 11 LEU B CA 1
ATOM 1143 C C . LEU B 1 11 ? -14.086 2.27 7.398 1 98.56 11 LEU B C 1
ATOM 1145 O O . LEU B 1 11 ? -13.766 1.089 7.246 1 98.56 11 LEU B O 1
ATOM 1149 N N . ILE B 1 12 ? -15.289 2.691 7.223 1 98.69 12 ILE B N 1
ATOM 1150 C CA . ILE B 1 12 ? -16.359 1.786 6.824 1 98.69 12 ILE B CA 1
ATOM 1151 C C . ILE B 1 12 ? -16.031 1.175 5.461 1 98.69 12 ILE B C 1
ATOM 1153 O O . ILE B 1 12 ? -16.156 -0.039 5.277 1 98.69 12 ILE B O 1
ATOM 1157 N N . LEU B 1 13 ? -15.625 1.989 4.566 1 98.69 13 LEU B N 1
ATOM 1158 C CA . LEU B 1 13 ? -15.312 1.516 3.221 1 98.69 13 LEU B CA 1
ATOM 1159 C C . LEU B 1 13 ? -14.148 0.534 3.246 1 98.69 13 LEU B C 1
ATOM 1161 O O . LEU B 1 13 ? -14.18 -0.492 2.562 1 98.69 13 LEU B O 1
ATOM 1165 N N . SER B 1 14 ? -13.102 0.849 4.004 1 98.81 14 SER B N 1
ATOM 1166 C CA . SER B 1 14 ? -11.93 -0.027 4.043 1 98.81 14 SER B CA 1
ATOM 1167 C C . SER B 1 14 ? -12.25 -1.341 4.75 1 98.81 14 SER B C 1
ATOM 1169 O O . SER B 1 14 ? -11.781 -2.404 4.336 1 98.81 14 SER B O 1
ATOM 1171 N N . LEU B 1 15 ? -13.102 -1.312 5.77 1 98.81 15 LEU B N 1
ATOM 1172 C CA . LEU B 1 15 ? -13.523 -2.533 6.441 1 98.81 15 LEU B CA 1
ATOM 1173 C C . LEU B 1 15 ? -14.406 -3.379 5.527 1 98.81 15 LEU B C 1
ATOM 1175 O O . LEU B 1 15 ? -14.25 -4.602 5.465 1 98.81 15 LEU B O 1
ATOM 1179 N N . LEU B 1 16 ? -15.328 -2.701 4.902 1 98.69 16 LEU B N 1
ATOM 1180 C CA . LEU B 1 16 ? -16.188 -3.4 3.951 1 98.69 16 LEU B CA 1
ATOM 1181 C C . LEU B 1 16 ? -15.352 -4.086 2.871 1 98.69 16 LEU B C 1
ATOM 1183 O O . LEU B 1 16 ? -15.648 -5.211 2.473 1 98.69 16 LEU B O 1
ATOM 1187 N N . PHE B 1 17 ? -14.344 -3.42 2.414 1 98.75 17 PHE B N 1
ATOM 1188 C CA . PHE B 1 17 ? -13.492 -3.996 1.384 1 98.75 17 PHE B CA 1
ATOM 1189 C C . PHE B 1 17 ? -12.812 -5.262 1.893 1 98.75 17 PHE B C 1
ATOM 1191 O O . PHE B 1 17 ? -12.867 -6.309 1.244 1 98.75 17 PHE B O 1
ATOM 1198 N N . VAL B 1 18 ? -12.133 -5.199 3.061 1 98.62 18 VAL B N 1
ATOM 1199 C CA . VAL B 1 18 ? -11.359 -6.316 3.586 1 98.62 18 VAL B CA 1
ATOM 1200 C C . VAL B 1 18 ? -12.289 -7.492 3.891 1 98.62 18 VAL B C 1
ATOM 1202 O O . VAL B 1 18 ? -12 -8.633 3.52 1 98.62 18 VAL B O 1
ATOM 1205 N N . ILE B 1 19 ? -13.422 -7.195 4.52 1 98.38 19 ILE B N 1
ATOM 1206 C CA . ILE B 1 19 ? -14.375 -8.25 4.859 1 98.38 19 ILE B CA 1
ATOM 1207 C C . ILE B 1 19 ? -14.953 -8.852 3.58 1 98.38 19 ILE B C 1
ATOM 1209 O O . ILE B 1 19 ? -15.055 -10.07 3.453 1 98.38 19 ILE B O 1
ATOM 1213 N N . GLY B 1 20 ? -15.359 -8.047 2.643 1 97.56 20 GLY B N 1
ATOM 1214 C CA . GLY B 1 20 ? -15.898 -8.516 1.381 1 97.56 20 GLY B CA 1
ATOM 1215 C C . GLY B 1 20 ? -14.93 -9.383 0.602 1 97.56 20 GLY B C 1
ATOM 1216 O O . GLY B 1 20 ? -15.305 -10.445 0.093 1 97.56 20 GLY B O 1
ATOM 1217 N N . GLU B 1 21 ? -13.719 -8.859 0.528 1 97.19 21 GLU B N 1
ATOM 1218 C CA . GLU B 1 21 ? -12.703 -9.594 -0.22 1 97.19 21 GLU B CA 1
ATOM 1219 C C . GLU B 1 21 ? -12.43 -10.953 0.403 1 97.19 21 GLU B C 1
ATOM 1221 O O . GLU B 1 21 ? -12.164 -11.93 -0.308 1 97.19 21 GLU B O 1
ATOM 1226 N N . GLN B 1 22 ? -12.547 -11.133 1.734 1 95.94 22 GLN B N 1
ATOM 1227 C CA . GLN B 1 22 ? -12.219 -12.367 2.443 1 95.94 22 GLN B CA 1
ATOM 1228 C C . GLN B 1 22 ? -13.43 -13.289 2.533 1 95.94 22 GLN B C 1
ATOM 1230 O O . GLN B 1 22 ? -13.328 -14.414 3.01 1 95.94 22 GLN B O 1
ATOM 1235 N N . THR B 1 23 ? -14.555 -12.812 2.064 1 95.44 23 THR B N 1
ATOM 1236 C CA . THR B 1 23 ? -15.758 -13.625 2.184 1 95.44 23 THR B CA 1
ATOM 1237 C C . THR B 1 23 ? -16.359 -13.906 0.81 1 95.44 23 THR B C 1
ATOM 1239 O O . THR B 1 23 ? -16.047 -14.914 0.182 1 95.44 23 THR B O 1
ATOM 1242 N N . VAL B 1 24 ? -17 -12.875 0.211 1 93.69 24 VAL B N 1
ATOM 1243 C CA . VAL B 1 24 ? -17.812 -13.164 -0.966 1 93.69 24 VAL B CA 1
ATOM 1244 C C . VAL B 1 24 ? -17.109 -12.648 -2.219 1 93.69 24 VAL B C 1
ATOM 1246 O O . VAL B 1 24 ? -17.422 -13.062 -3.336 1 93.69 24 VAL B O 1
ATOM 1249 N N . ALA B 1 25 ? -16.234 -11.844 -2.078 1 96.06 25 ALA B N 1
ATOM 1250 C CA . ALA B 1 25 ? -15.656 -11.188 -3.252 1 96.06 25 ALA B CA 1
ATOM 1251 C C . ALA B 1 25 ? -14.18 -11.547 -3.412 1 96.06 25 ALA B C 1
ATOM 1253 O O . ALA B 1 25 ? -13.375 -10.719 -3.85 1 96.06 25 ALA B O 1
ATOM 1254 N N . GLY B 1 26 ? -13.812 -12.742 -2.996 1 94.06 26 GLY B N 1
ATOM 1255 C CA . GLY B 1 26 ? -12.43 -13.195 -3.086 1 94.06 26 GLY B CA 1
ATOM 1256 C C . GLY B 1 26 ? -12.133 -13.945 -4.371 1 94.06 26 GLY B C 1
ATOM 1257 O O . GLY B 1 26 ? -12.977 -14.023 -5.262 1 94.06 26 GLY B O 1
ATOM 1258 N N . PRO B 1 27 ? -10.82 -14.289 -4.461 1 94.69 27 PRO B N 1
ATOM 1259 C CA . PRO B 1 27 ? -10.398 -15.031 -5.652 1 94.69 27 PRO B CA 1
ATOM 1260 C C . PRO B 1 27 ? -10.945 -16.453 -5.684 1 94.69 27 PRO B C 1
ATOM 1262 O O . PRO B 1 27 ? -11.711 -16.859 -4.801 1 94.69 27 PRO B O 1
ATOM 1265 N N . CYS B 1 28 ? -10.57 -17.188 -6.82 1 94.88 28 CYS B N 1
ATOM 1266 C CA . CYS B 1 28 ? -10.992 -18.578 -6.98 1 94.88 28 CYS B CA 1
ATOM 1267 C C . CYS B 1 28 ? -10.5 -19.438 -5.824 1 94.88 28 CYS B C 1
ATOM 1269 O O . CYS B 1 28 ? -9.422 -19.203 -5.285 1 94.88 28 CYS B O 1
ATOM 1271 N N . PRO B 1 29 ? -11.312 -20.375 -5.473 1 92.62 29 PRO B N 1
ATOM 1272 C CA . PRO B 1 29 ? -10.875 -21.297 -4.414 1 92.62 29 PRO B CA 1
ATOM 1273 C C . PRO B 1 29 ? -9.688 -22.156 -4.84 1 92.62 29 PRO B C 1
ATOM 1275 O O . PRO B 1 29 ? -9.336 -22.203 -6.023 1 92.62 29 PRO B O 1
ATOM 1278 N N . VAL B 1 30 ? -9.148 -22.766 -3.789 1 91.38 30 VAL B N 1
ATOM 1279 C CA . VAL B 1 30 ? -8.023 -23.672 -4.031 1 91.38 30 VAL B CA 1
ATOM 1280 C C . VAL B 1 30 ? -8.461 -24.812 -4.957 1 91.38 30 VAL B C 1
ATOM 1282 O O . VAL B 1 30 ? -9.586 -25.312 -4.844 1 91.38 30 VAL B O 1
ATOM 1285 N N . MET B 1 31 ? -7.605 -25.203 -5.84 1 91.06 31 MET B N 1
ATOM 1286 C CA . MET B 1 31 ? -7.887 -26.312 -6.75 1 91.06 31 MET B CA 1
ATOM 1287 C C . MET B 1 31 ? -7.973 -27.625 -5.992 1 91.06 31 MET B C 1
ATOM 1289 O O . MET B 1 31 ? -7.48 -27.734 -4.867 1 91.06 31 MET B O 1
ATOM 1293 N N . PRO B 1 32 ? -8.617 -28.609 -6.586 1 91.19 32 PRO B N 1
ATOM 1294 C CA . PRO B 1 32 ? -8.734 -29.922 -5.938 1 91.19 32 PRO B CA 1
ATOM 1295 C C . PRO B 1 32 ? -7.379 -30.547 -5.613 1 91.19 32 PRO B C 1
ATOM 1297 O O . PRO B 1 32 ? -7.258 -31.297 -4.645 1 91.19 32 PRO B O 1
ATOM 1300 N N . ASP B 1 33 ? -6.34 -30.297 -6.332 1 91.06 33 ASP B N 1
ATOM 1301 C CA . ASP B 1 33 ? -5 -30.844 -6.129 1 91.06 33 ASP B CA 1
ATOM 1302 C C . ASP B 1 33 ? -4.246 -30.078 -5.047 1 91.06 33 ASP B C 1
ATOM 1304 O O . ASP B 1 33 ? -3.082 -30.375 -4.77 1 91.06 33 ASP B O 1
ATOM 1308 N N . GLY B 1 34 ? -4.871 -29.031 -4.523 1 88.75 34 GLY B N 1
ATOM 1309 C CA . GLY B 1 34 ? -4.281 -28.297 -3.416 1 88.75 34 GLY B CA 1
ATOM 1310 C C . GLY B 1 34 ? -3.498 -27.078 -3.863 1 88.75 34 GLY B C 1
ATOM 1311 O O . GLY B 1 34 ? -2.998 -26.312 -3.033 1 88.75 34 GLY B O 1
ATOM 1312 N N . ARG B 1 35 ? -3.441 -26.938 -5.152 1 87.69 35 ARG B N 1
ATOM 1313 C CA . ARG B 1 35 ? -2.652 -25.828 -5.68 1 87.69 35 ARG B CA 1
ATOM 1314 C C . ARG B 1 35 ? -3.5 -24.562 -5.816 1 87.69 35 ARG B C 1
ATOM 1316 O O . ARG B 1 35 ? -4.707 -24.641 -6.062 1 87.69 35 ARG B O 1
ATOM 1323 N N . PHE B 1 36 ? -2.809 -23.453 -5.645 1 91.94 36 PHE B N 1
ATOM 1324 C CA . PHE B 1 36 ? -3.467 -22.156 -5.805 1 91.94 36 PHE B CA 1
ATOM 1325 C C . PHE B 1 36 ? -3.279 -21.625 -7.219 1 91.94 36 PHE B C 1
ATOM 1327 O O . PHE B 1 36 ? -2.201 -21.766 -7.801 1 91.94 36 PHE B O 1
ATOM 1334 N N . MET B 1 37 ? -4.383 -21.125 -7.656 1 92.38 37 MET B N 1
ATOM 1335 C CA . MET B 1 37 ? -4.277 -20.422 -8.93 1 92.38 37 MET B CA 1
ATOM 1336 C C . MET B 1 37 ? -3.602 -19.062 -8.734 1 92.38 37 MET B C 1
ATOM 1338 O O . MET B 1 37 ? -3.492 -18.578 -7.613 1 92.38 37 MET B O 1
ATOM 1342 N N . VAL B 1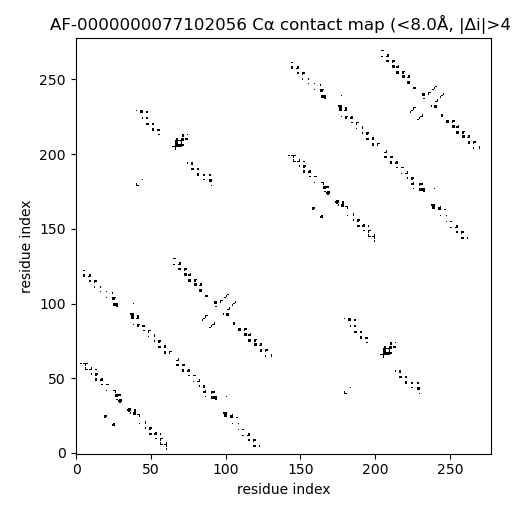 38 ? -3.154 -18.406 -9.789 1 94.06 38 VAL B N 1
ATOM 1343 C CA . VAL B 1 38 ? -2.439 -17.141 -9.742 1 94.06 38 VAL B CA 1
ATOM 1344 C C . VAL B 1 38 ? -3.328 -16.078 -9.102 1 94.06 38 VAL B C 1
ATOM 1346 O O . VAL B 1 38 ? -2.838 -15.18 -8.414 1 94.06 38 VAL B O 1
ATOM 1349 N N . CYS B 1 39 ? -4.609 -16.188 -9.289 1 96.12 39 CYS B N 1
ATOM 1350 C CA . CYS B 1 39 ? -5.527 -15.188 -8.773 1 96.12 39 CYS B CA 1
ATOM 1351 C C . CYS B 1 39 ? -5.539 -15.188 -7.25 1 96.12 39 CYS B C 1
ATOM 1353 O O . CYS B 1 39 ? -5.863 -14.172 -6.629 1 96.12 39 CYS B O 1
ATOM 1355 N N . HIS B 1 40 ? -5.191 -16.328 -6.719 1 96.06 40 HIS B N 1
ATOM 1356 C CA . HIS B 1 40 ? -5.059 -16.391 -5.266 1 96.06 40 HIS B CA 1
ATOM 1357 C C . HIS B 1 40 ? -4.043 -15.367 -4.766 1 96.06 40 HIS B C 1
ATOM 1359 O O . HIS B 1 40 ? -4.281 -14.688 -3.766 1 96.06 40 HIS B O 1
ATOM 1365 N N . TRP B 1 41 ? -2.932 -15.211 -5.402 1 96.62 41 TRP B N 1
ATOM 1366 C CA . TRP B 1 41 ? -1.871 -14.305 -4.984 1 96.62 41 TRP B CA 1
ATOM 1367 C C . TRP B 1 41 ? -2.281 -12.852 -5.199 1 96.62 41 TRP B C 1
ATOM 1369 O O . TRP B 1 41 ? -1.891 -11.969 -4.434 1 96.62 41 TRP B O 1
ATOM 1379 N N . ALA B 1 42 ? -3.033 -12.586 -6.23 1 97.88 42 ALA B N 1
ATOM 1380 C CA . ALA B 1 42 ? -3.637 -11.266 -6.375 1 97.88 42 ALA B CA 1
ATOM 1381 C C . ALA B 1 42 ? -4.523 -10.938 -5.176 1 97.88 42 ALA B C 1
ATOM 1383 O O . ALA B 1 42 ? -4.508 -9.805 -4.68 1 97.88 42 ALA B O 1
ATOM 1384 N N . GLY B 1 43 ? -5.289 -11.961 -4.777 1 97.56 43 GLY B N 1
ATOM 1385 C CA . GLY B 1 43 ? -6.129 -11.797 -3.604 1 97.56 43 GLY B CA 1
ATOM 1386 C C . GLY B 1 43 ? -5.344 -11.453 -2.352 1 97.56 43 GLY B C 1
ATOM 1387 O O . GLY B 1 43 ? -5.75 -10.586 -1.572 1 97.56 43 GLY B O 1
ATOM 1388 N N . GLN B 1 44 ? -4.238 -12.109 -2.139 1 97.75 44 GLN B N 1
ATOM 1389 C CA . GLN B 1 44 ? -3.391 -11.828 -0.984 1 97.75 44 GLN B CA 1
ATOM 1390 C C . GLN B 1 44 ? -2.811 -10.422 -1.049 1 97.75 44 GLN B C 1
ATOM 1392 O O . GLN B 1 44 ? -2.711 -9.742 -0.028 1 97.75 44 GLN B O 1
ATOM 1397 N N . ALA B 1 45 ? -2.41 -10.039 -2.24 1 98 45 ALA B N 1
ATOM 1398 C CA . ALA B 1 45 ? -1.858 -8.695 -2.416 1 98 45 ALA B CA 1
ATOM 1399 C C . ALA B 1 45 ? -2.898 -7.629 -2.09 1 98 45 ALA B C 1
ATOM 1401 O O . ALA B 1 45 ? -2.605 -6.664 -1.379 1 98 45 ALA B O 1
ATOM 1402 N N . VAL B 1 46 ? -4.117 -7.816 -2.598 1 98.44 46 VAL B N 1
ATOM 1403 C CA . VAL B 1 46 ? -5.141 -6.805 -2.348 1 98.44 46 VAL B CA 1
ATOM 1404 C C . VAL B 1 46 ? -5.535 -6.824 -0.873 1 98.44 46 VAL B C 1
ATOM 1406 O O . VAL B 1 46 ? -5.855 -5.781 -0.298 1 98.44 46 VAL B O 1
ATOM 1409 N N . LEU B 1 47 ? -5.504 -7.98 -0.268 1 98.31 47 LEU B N 1
ATOM 1410 C CA . LEU B 1 47 ? -5.754 -8.047 1.168 1 98.31 47 LEU B CA 1
ATOM 1411 C C . LEU B 1 47 ? -4.742 -7.203 1.937 1 98.31 47 LEU B C 1
ATOM 1413 O O . LEU B 1 47 ? -5.121 -6.441 2.83 1 98.31 47 LEU B O 1
ATOM 1417 N N . GLY B 1 48 ? -3.477 -7.359 1.641 1 98.38 48 GLY B N 1
ATOM 1418 C CA . GLY B 1 48 ? -2.451 -6.559 2.291 1 98.38 48 GLY B CA 1
ATOM 1419 C C . GLY B 1 48 ? -2.688 -5.066 2.168 1 98.38 48 GLY B C 1
ATOM 1420 O O . GLY B 1 48 ? -2.633 -4.34 3.164 1 98.38 48 GLY B O 1
ATOM 1421 N N . VAL B 1 49 ? -2.924 -4.598 0.984 1 98.81 49 VAL B N 1
ATOM 1422 C CA . VAL B 1 49 ? -3.188 -3.18 0.752 1 98.81 49 VAL B CA 1
ATOM 1423 C C . VAL B 1 49 ? -4.461 -2.764 1.488 1 98.81 49 VAL B C 1
ATOM 1425 O O . VAL B 1 49 ? -4.531 -1.664 2.043 1 98.81 49 VAL B O 1
ATOM 1428 N N . GLY B 1 50 ? -5.477 -3.623 1.456 1 98.75 50 GLY B N 1
ATOM 1429 C CA . GLY B 1 50 ? -6.703 -3.352 2.188 1 98.75 50 GLY B CA 1
ATOM 1430 C C . GLY B 1 50 ? -6.477 -3.135 3.672 1 98.75 50 GLY B C 1
ATOM 1431 O O . GLY B 1 50 ? -7.078 -2.242 4.273 1 98.75 50 GLY B O 1
ATOM 1432 N N . ILE B 1 51 ? -5.652 -3.947 4.246 1 98.75 51 ILE B N 1
ATOM 1433 C CA . ILE B 1 51 ? -5.344 -3.812 5.664 1 98.75 51 ILE B CA 1
ATOM 1434 C C . ILE B 1 51 ? -4.668 -2.467 5.922 1 98.75 51 ILE B C 1
ATOM 1436 O O . ILE B 1 51 ? -4.977 -1.788 6.906 1 98.75 51 ILE B O 1
ATOM 1440 N N . VAL B 1 52 ? -3.744 -2.047 5.094 1 98.88 52 VAL B N 1
ATOM 1441 C CA . VAL B 1 52 ? -3.111 -0.737 5.219 1 98.88 52 VAL B CA 1
ATOM 1442 C C . VAL B 1 52 ? -4.172 0.358 5.156 1 98.88 52 VAL B C 1
ATOM 1444 O O . VAL B 1 52 ? -4.125 1.322 5.926 1 98.88 52 VAL B O 1
ATOM 1447 N N . LEU B 1 53 ? -5.113 0.207 4.258 1 98.88 53 LEU B N 1
ATOM 1448 C CA . LEU B 1 53 ? -6.18 1.195 4.137 1 98.88 53 LEU B CA 1
ATOM 1449 C C . LEU B 1 53 ? -6.996 1.276 5.422 1 98.88 53 LEU B C 1
ATOM 1451 O O . LEU B 1 53 ? -7.41 2.363 5.832 1 98.88 53 LEU B O 1
ATOM 1455 N N . VAL B 1 54 ? -7.258 0.16 6.074 1 98.88 54 VAL B N 1
ATOM 1456 C CA . VAL B 1 54 ? -7.965 0.16 7.352 1 98.88 54 VAL B CA 1
ATOM 1457 C C . VAL B 1 54 ? -7.137 0.903 8.398 1 98.88 54 VAL B C 1
ATOM 1459 O O . VAL B 1 54 ? -7.664 1.74 9.133 1 98.88 54 VAL B O 1
ATOM 1462 N N . VAL B 1 55 ? -5.871 0.648 8.461 1 98.88 55 VAL B N 1
ATOM 1463 C CA . VAL B 1 55 ? -4.984 1.288 9.43 1 98.88 55 VAL B CA 1
ATOM 1464 C C . VAL B 1 55 ? -4.961 2.797 9.188 1 98.88 55 VAL B C 1
ATOM 1466 O O . VAL B 1 55 ? -5.086 3.582 10.133 1 98.88 55 VAL B O 1
ATOM 1469 N N . LEU B 1 56 ? -4.812 3.211 7.949 1 98.75 56 LEU B N 1
ATOM 1470 C CA . LEU B 1 56 ? -4.777 4.633 7.617 1 98.75 56 LEU B CA 1
ATOM 1471 C C . LEU B 1 56 ? -6.094 5.309 7.984 1 98.75 56 LEU B C 1
ATOM 1473 O O . LEU B 1 56 ? -6.102 6.453 8.445 1 98.75 56 LEU B O 1
ATOM 1477 N N . SER B 1 57 ? -7.184 4.621 7.773 1 98.5 57 SER B N 1
ATOM 1478 C CA . SER B 1 57 ? -8.492 5.18 8.109 1 98.5 57 SER B CA 1
ATOM 1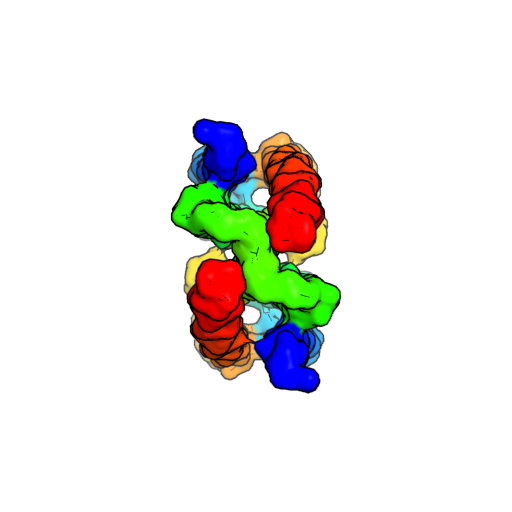479 C C . SER B 1 57 ? -8.664 5.312 9.617 1 98.5 57 SER B C 1
ATOM 1481 O O . SER B 1 57 ? -9.273 6.273 10.094 1 98.5 57 SER B O 1
ATOM 1483 N N . LEU B 1 58 ? -8.164 4.359 10.305 1 98.38 58 LEU B N 1
ATOM 1484 C CA . LEU B 1 58 ? -8.195 4.445 11.758 1 98.38 58 LEU B CA 1
ATOM 1485 C C . LEU B 1 58 ? -7.371 5.625 12.258 1 98.38 58 LEU B C 1
ATOM 1487 O O . LEU B 1 58 ? -7.797 6.355 13.156 1 98.38 58 LEU B O 1
ATOM 1491 N N . LEU B 1 59 ? -6.207 5.8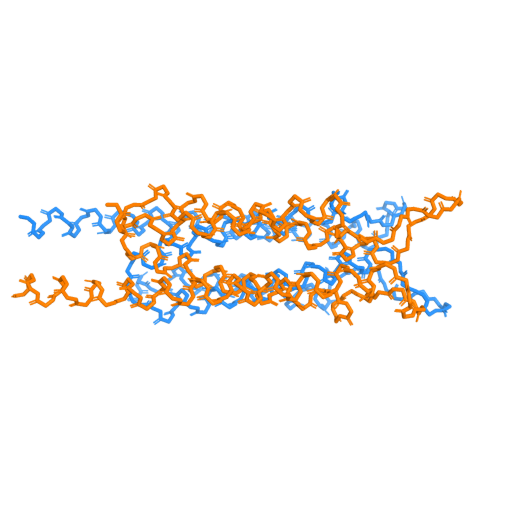01 11.734 1 97.69 59 LEU B N 1
ATOM 1492 C CA . LEU B 1 59 ? -5.367 6.941 12.086 1 97.69 59 LEU B CA 1
ATOM 1493 C C . LEU B 1 59 ? -6.059 8.258 11.742 1 97.69 59 LEU B C 1
ATOM 1495 O O . LEU B 1 59 ? -5.984 9.219 12.5 1 97.69 59 LEU B O 1
ATOM 1499 N N . HIS B 1 60 ? -6.691 8.242 10.57 1 97.5 60 HIS B N 1
ATOM 1500 C CA . HIS B 1 60 ? -7.441 9.414 10.133 1 97.5 60 HIS B CA 1
ATOM 1501 C C . HIS B 1 60 ? -8.5 9.797 11.156 1 97.5 60 HIS B C 1
ATOM 1503 O O . HIS B 1 60 ? -8.711 10.984 11.422 1 97.5 60 HIS B O 1
ATOM 1509 N N . LEU B 1 61 ? -9.172 8.82 11.727 1 95.81 61 LEU B N 1
ATOM 1510 C CA . LEU B 1 61 ? -10.203 9.055 12.727 1 95.81 61 LEU B CA 1
ATOM 1511 C C . LEU B 1 61 ? -9.586 9.469 14.062 1 95.81 61 LEU B C 1
ATOM 1513 O O . LEU B 1 61 ? -10.156 10.281 14.789 1 95.81 61 LEU B O 1
ATOM 1517 N N . ALA B 1 62 ? -8.492 8.953 14.367 1 94.94 62 ALA B N 1
ATOM 1518 C CA . ALA B 1 62 ? -7.879 9.125 15.68 1 94.94 62 ALA B CA 1
ATOM 1519 C C . ALA B 1 62 ? -7.246 10.508 15.812 1 94.94 62 ALA B C 1
ATOM 1521 O O . ALA B 1 62 ? -7.23 11.086 16.906 1 94.94 62 ALA B O 1
ATOM 1522 N N . PHE B 1 63 ? -6.695 11.008 14.766 1 92.56 63 PHE B N 1
ATOM 1523 C CA . PHE B 1 63 ? -5.996 12.281 14.852 1 92.56 63 PHE B CA 1
ATOM 1524 C C . PHE B 1 63 ? -6.965 13.445 14.68 1 92.56 63 PHE B C 1
ATOM 1526 O O . PHE B 1 63 ? -7.988 13.312 14.008 1 92.56 63 PHE B O 1
ATOM 1533 N N . LYS B 1 64 ? -6.617 14.562 15.305 1 89 64 LYS B N 1
ATOM 1534 C CA . LYS B 1 64 ? -7.469 15.742 15.25 1 89 64 LYS B CA 1
ATOM 1535 C C . LYS B 1 64 ? -6.883 16.797 14.32 1 89 64 LYS B C 1
ATOM 1537 O O . LYS B 1 64 ? -7.602 17.672 13.836 1 89 64 LYS B O 1
ATOM 1542 N N . ASN B 1 65 ? -5.613 16.766 14.109 1 89.56 65 ASN B N 1
ATOM 1543 C CA . ASN B 1 65 ? -4.934 17.75 13.289 1 89.56 65 ASN B CA 1
ATOM 1544 C C . ASN B 1 65 ? -5.344 17.641 11.82 1 89.56 65 ASN B C 1
ATOM 1546 O O . ASN B 1 65 ? -5.121 16.609 11.188 1 89.56 65 ASN B O 1
ATOM 1550 N N . ASP B 1 66 ? -5.863 18.656 11.25 1 92.19 66 ASP B N 1
ATOM 1551 C CA . ASP B 1 66 ? -6.375 18.625 9.883 1 92.19 66 ASP B CA 1
ATOM 1552 C C . ASP B 1 66 ? -5.246 18.453 8.875 1 92.19 66 ASP B C 1
ATOM 1554 O O . ASP B 1 66 ? -5.434 17.828 7.828 1 92.19 66 ASP B O 1
ATOM 1558 N N . GLY B 1 67 ? -4.105 19.016 9.195 1 91.88 67 GLY B N 1
ATOM 1559 C CA . GLY B 1 67 ? -2.967 18.797 8.32 1 91.88 67 GLY B CA 1
ATOM 1560 C C . GLY B 1 67 ? -2.607 17.328 8.172 1 91.88 67 GLY B C 1
ATOM 1561 O O . GLY B 1 67 ? -2.408 16.844 7.062 1 91.88 67 GLY B O 1
ATOM 1562 N N . MET B 1 68 ? -2.557 16.656 9.25 1 95.12 68 MET B N 1
ATOM 1563 C CA . MET B 1 68 ? -2.27 15.227 9.242 1 95.12 68 MET B CA 1
ATOM 1564 C C . MET B 1 68 ? -3.32 14.461 8.453 1 95.12 68 MET B C 1
ATOM 1566 O O . MET B 1 68 ? -2.99 13.547 7.695 1 95.12 68 MET B O 1
ATOM 1570 N N . LYS B 1 69 ? -4.504 14.836 8.609 1 96.69 69 LYS B N 1
ATOM 1571 C CA . LYS B 1 69 ? -5.605 14.188 7.906 1 96.69 69 LYS B CA 1
ATOM 1572 C C . LYS B 1 69 ? -5.492 14.398 6.398 1 96.69 69 LYS B C 1
ATOM 1574 O O . LYS B 1 69 ? -5.816 13.5 5.617 1 96.69 69 LYS B O 1
ATOM 1579 N N . LEU B 1 70 ? -5.086 15.57 6 1 96.75 70 LEU B N 1
ATOM 1580 C CA . LEU B 1 70 ? -4.855 15.844 4.586 1 96.75 70 LEU B CA 1
ATOM 1581 C C . LEU B 1 70 ? -3.793 14.906 4.023 1 96.75 70 LEU B C 1
ATOM 1583 O O . LEU B 1 70 ? -3.959 14.359 2.93 1 96.75 70 LEU B O 1
ATOM 1587 N N . GLY B 1 71 ? -2.713 14.773 4.785 1 97.06 71 GLY B N 1
ATOM 1588 C CA . GLY B 1 71 ? -1.681 13.836 4.375 1 97.06 71 GLY B CA 1
ATOM 1589 C C . GLY B 1 71 ? -2.18 12.406 4.266 1 97.06 71 GLY B C 1
ATOM 1590 O O . GLY B 1 71 ? -1.85 11.695 3.312 1 97.06 71 GLY B O 1
ATOM 1591 N N . LEU B 1 72 ? -2.916 12.016 5.191 1 98.38 72 LEU B N 1
ATOM 1592 C CA . LEU B 1 72 ? -3.467 10.664 5.203 1 98.38 72 LEU B CA 1
ATOM 1593 C C . LEU B 1 72 ? -4.426 10.453 4.035 1 98.38 72 LEU B C 1
ATOM 1595 O O . LEU B 1 72 ? -4.48 9.367 3.451 1 98.38 72 LEU B O 1
ATOM 1599 N N . ASP B 1 73 ? -5.195 11.453 3.699 1 98.44 73 ASP B N 1
ATOM 1600 C CA . ASP B 1 73 ? -6.094 11.375 2.553 1 98.44 73 ASP B CA 1
ATOM 1601 C C . ASP B 1 73 ? -5.32 11.094 1.266 1 98.44 73 ASP B C 1
ATOM 1603 O O . ASP B 1 73 ? -5.746 10.281 0.442 1 98.44 73 ASP B O 1
ATOM 1607 N N . LEU B 1 74 ? -4.254 11.727 1.143 1 98.69 74 LEU B N 1
ATOM 1608 C CA . LEU B 1 74 ? -3.428 11.508 -0.04 1 98.69 74 LEU B CA 1
ATOM 1609 C C . LEU B 1 74 ? -2.891 10.086 -0.075 1 98.69 74 LEU B C 1
ATOM 1611 O O . LEU B 1 74 ? -2.818 9.469 -1.142 1 98.69 74 LEU B O 1
ATOM 1615 N N . ALA B 1 75 ? -2.484 9.602 1.042 1 98.81 75 ALA B N 1
ATOM 1616 C CA . ALA B 1 75 ? -2.006 8.227 1.136 1 98.81 75 ALA B CA 1
ATOM 1617 C C . ALA B 1 75 ? -3.105 7.234 0.768 1 98.81 75 ALA B C 1
ATOM 1619 O O . ALA B 1 75 ? -2.852 6.238 0.081 1 98.81 75 ALA B O 1
ATOM 1620 N N . VAL B 1 76 ? -4.316 7.465 1.254 1 98.88 76 VAL B N 1
ATOM 1621 C CA . VAL B 1 76 ? -5.453 6.602 0.941 1 98.88 76 VAL B CA 1
ATOM 1622 C C . VAL B 1 76 ? -5.699 6.598 -0.566 1 98.88 76 VAL B C 1
ATOM 1624 O O . VAL B 1 76 ? -5.957 5.547 -1.155 1 98.88 76 VAL B O 1
ATOM 1627 N N . ILE B 1 77 ? -5.598 7.727 -1.193 1 98.94 77 ILE B N 1
ATOM 1628 C CA . ILE B 1 77 ? -5.797 7.824 -2.635 1 98.94 77 ILE B CA 1
ATOM 1629 C C . ILE B 1 77 ? -4.738 6.988 -3.357 1 98.94 77 ILE B C 1
ATOM 1631 O O . ILE B 1 77 ? -5.062 6.215 -4.262 1 98.94 77 ILE B O 1
ATOM 1635 N N . ALA B 1 78 ? -3.504 7.117 -2.971 1 98.88 78 ALA B N 1
ATOM 1636 C CA . ALA B 1 78 ? -2.412 6.371 -3.592 1 98.88 78 ALA B CA 1
ATOM 1637 C C . ALA B 1 78 ? -2.6 4.867 -3.404 1 98.88 78 ALA B C 1
ATOM 1639 O O . ALA B 1 78 ? -2.426 4.094 -4.348 1 98.88 78 ALA B O 1
ATOM 1640 N N . ASP B 1 79 ? -2.955 4.453 -2.201 1 98.88 79 ASP B N 1
ATOM 1641 C CA . ASP B 1 79 ? -3.139 3.037 -1.902 1 98.88 79 ASP B CA 1
ATOM 1642 C C . ASP B 1 79 ? -4.352 2.471 -2.639 1 98.88 79 ASP B C 1
ATOM 1644 O O . ASP B 1 79 ? -4.336 1.32 -3.078 1 98.88 79 ASP B O 1
ATOM 1648 N N . ALA B 1 80 ? -5.426 3.279 -2.723 1 98.88 80 ALA B N 1
ATOM 1649 C CA . ALA B 1 80 ? -6.613 2.834 -3.451 1 98.88 80 ALA B CA 1
ATOM 1650 C C . ALA B 1 80 ? -6.312 2.666 -4.938 1 98.88 80 ALA B C 1
ATOM 1652 O O . ALA B 1 80 ? -6.82 1.744 -5.582 1 98.88 80 ALA B O 1
ATOM 1653 N N . ALA B 1 81 ? -5.551 3.52 -5.492 1 98.88 81 ALA B N 1
ATOM 1654 C CA . ALA B 1 81 ? -5.121 3.369 -6.883 1 98.88 81 ALA B CA 1
ATOM 1655 C C . ALA B 1 81 ? -4.328 2.08 -7.074 1 98.88 81 ALA B C 1
ATOM 1657 O O . ALA B 1 81 ? -4.555 1.343 -8.039 1 98.88 81 ALA B O 1
ATOM 1658 N N . LEU B 1 82 ? -3.393 1.836 -6.145 1 98.75 82 LEU B N 1
ATOM 1659 C CA . LEU B 1 82 ? -2.639 0.588 -6.207 1 98.75 82 LEU B CA 1
ATOM 1660 C C . LEU B 1 82 ? -3.576 -0.614 -6.148 1 98.75 82 LEU B C 1
ATOM 1662 O O . LEU B 1 82 ? -3.412 -1.572 -6.906 1 98.75 82 LEU B O 1
ATOM 1666 N N . LEU B 1 83 ? -4.492 -0.516 -5.227 1 98.62 83 LEU B N 1
ATOM 1667 C CA . LEU B 1 83 ? -5.48 -1.575 -5.047 1 98.62 83 LEU B CA 1
ATOM 1668 C C . LEU B 1 83 ? -6.145 -1.928 -6.375 1 98.62 83 LEU B C 1
ATOM 1670 O O . LEU B 1 83 ? -6.262 -3.105 -6.723 1 98.62 83 LEU B O 1
ATOM 1674 N N . MET B 1 84 ? -6.5 -0.991 -7.152 1 98.62 84 MET B N 1
ATOM 1675 C CA . MET B 1 84 ? -7.211 -1.177 -8.414 1 98.62 84 MET B CA 1
ATOM 1676 C C . MET B 1 84 ? -6.281 -1.739 -9.484 1 98.62 84 MET B C 1
ATOM 1678 O O . MET B 1 84 ? -6.734 -2.367 -10.438 1 98.62 84 MET B O 1
ATOM 1682 N N . PHE B 1 85 ? -5.039 -1.505 -9.297 1 98.31 85 PHE B N 1
ATOM 1683 C CA . PHE B 1 85 ? -4.066 -1.906 -10.305 1 98.31 85 PHE B CA 1
ATOM 1684 C C . PHE B 1 85 ? -3.566 -3.32 -10.047 1 98.31 85 PHE B C 1
ATOM 1686 O O . PHE B 1 85 ? -2.887 -3.912 -10.891 1 98.31 85 PHE B O 1
ATOM 1693 N N . ILE B 1 86 ? -3.887 -3.965 -8.961 1 98.56 86 ILE B N 1
ATOM 1694 C CA . ILE B 1 86 ? -3.314 -5.25 -8.578 1 98.56 86 ILE B CA 1
ATOM 1695 C C . ILE B 1 86 ? -3.934 -6.363 -9.422 1 98.56 86 ILE B C 1
ATOM 1697 O O . ILE B 1 86 ? -3.223 -7.086 -10.125 1 98.56 86 ILE B O 1
ATOM 1701 N N . PRO B 1 87 ? -5.285 -6.523 -9.484 1 97.88 87 PRO B N 1
ATOM 1702 C CA . PRO B 1 87 ? -5.852 -7.629 -10.258 1 97.88 87 PRO B CA 1
ATOM 1703 C C . PRO B 1 87 ? -5.703 -7.422 -11.766 1 97.88 87 PRO B C 1
ATOM 1705 O O . PRO B 1 87 ? -6.117 -6.383 -12.297 1 97.88 87 PRO B O 1
ATOM 1708 N N . ASN B 1 88 ? -5.117 -8.359 -12.469 1 95.94 88 ASN B N 1
ATOM 1709 C CA . ASN B 1 88 ? -5.059 -8.484 -13.922 1 95.94 88 ASN B CA 1
ATOM 1710 C C . ASN B 1 88 ? -3.996 -7.566 -14.523 1 95.94 88 ASN B C 1
ATOM 1712 O O . ASN B 1 88 ? -3.686 -7.664 -15.711 1 95.94 88 ASN B O 1
ATOM 1716 N N . ARG B 1 89 ? -3.428 -6.617 -13.734 1 96.38 89 ARG B N 1
ATOM 1717 C CA . ARG B 1 89 ? -2.373 -5.742 -14.227 1 96.38 89 ARG B CA 1
ATOM 1718 C C . ARG B 1 89 ? -1.028 -6.09 -13.602 1 96.38 89 ARG B C 1
ATOM 1720 O O . ARG B 1 89 ? -0.078 -6.438 -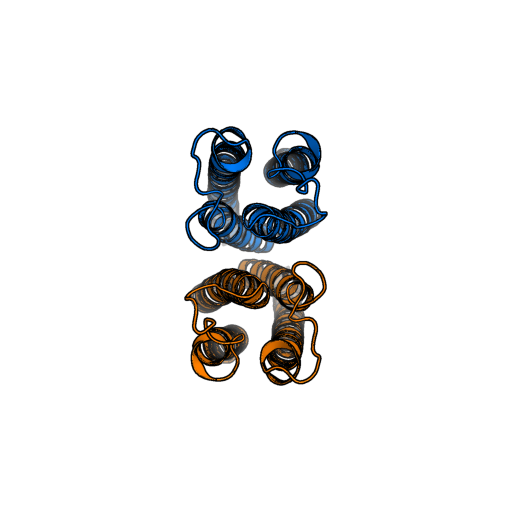14.305 1 96.38 89 ARG B O 1
ATOM 1727 N N . LEU B 1 90 ? -0.979 -6.09 -12.281 1 96.94 90 LEU B N 1
ATOM 1728 C CA . LEU B 1 90 ? 0.256 -6.441 -11.586 1 96.94 90 LEU B CA 1
ATOM 1729 C C . LEU B 1 90 ? 0.37 -7.953 -11.406 1 96.94 90 LEU B C 1
ATOM 1731 O O . LEU B 1 90 ? 1.458 -8.516 -11.547 1 96.94 90 LEU B O 1
ATOM 1735 N N . ILE B 1 91 ? -0.715 -8.539 -11.094 1 96.88 91 ILE B N 1
ATOM 1736 C CA . ILE B 1 91 ? -0.828 -9.992 -10.961 1 96.88 91 ILE B CA 1
ATOM 1737 C C . ILE B 1 91 ? -1.989 -10.492 -11.812 1 96.88 91 ILE B C 1
ATOM 1739 O O . ILE B 1 91 ? -3.143 -10.125 -11.586 1 96.88 91 ILE B O 1
ATOM 1743 N N . PRO B 1 92 ? -1.681 -11.297 -12.773 1 96.94 92 PRO B N 1
ATOM 1744 C CA . PRO B 1 92 ? -2.752 -11.75 -13.656 1 96.94 92 PRO B CA 1
ATOM 1745 C C . PRO B 1 92 ? -3.762 -12.648 -12.945 1 96.94 92 PRO B C 1
ATOM 1747 O O . PRO B 1 92 ? -3.449 -13.234 -11.906 1 96.94 92 PRO B O 1
ATOM 1750 N N . LEU B 1 93 ? -4.957 -12.641 -13.555 1 97 93 LEU B N 1
ATOM 1751 C CA . LEU B 1 93 ? -6.012 -13.523 -13.07 1 97 93 LEU B CA 1
ATOM 1752 C C . LEU B 1 93 ? -6.125 -14.766 -13.953 1 97 93 LEU B C 1
ATOM 1754 O O . LEU B 1 93 ? -5.309 -14.969 -14.852 1 97 93 LEU B O 1
ATOM 1758 N N . CYS B 1 94 ? -7.098 -15.633 -13.617 1 95.31 94 CYS B N 1
ATOM 1759 C CA . CYS B 1 94 ? -7.262 -16.891 -14.336 1 95.31 94 CYS B CA 1
ATOM 1760 C C . CYS B 1 94 ? -7.457 -16.641 -15.828 1 95.31 94 CYS B C 1
ATOM 1762 O O . CYS B 1 94 ? -7.961 -15.594 -16.234 1 95.31 94 CYS B O 1
ATOM 1764 N N . ILE B 1 95 ? -7.168 -17.609 -16.641 1 92.5 95 ILE B N 1
ATOM 1765 C CA . ILE B 1 95 ? -7.188 -17.516 -18.094 1 92.5 95 ILE B CA 1
ATOM 1766 C C . ILE B 1 95 ? -8.633 -17.422 -18.578 1 92.5 95 ILE B C 1
ATOM 1768 O O . ILE B 1 95 ? -8.938 -16.641 -19.484 1 92.5 95 ILE B O 1
ATOM 1772 N N . LYS B 1 96 ? -9.492 -18.234 -17.953 1 93.62 96 LYS B N 1
ATOM 1773 C CA . LYS B 1 96 ? -10.891 -18.219 -18.375 1 93.62 96 LYS B CA 1
ATOM 1774 C C . LYS B 1 96 ? -11.625 -17.016 -17.797 1 93.62 96 LYS B C 1
ATOM 1776 O O . LYS B 1 96 ? -11.633 -16.797 -16.578 1 93.62 96 LYS B O 1
ATOM 1781 N N . ASN B 1 97 ? -12.344 -16.312 -18.453 1 93.31 97 ASN B N 1
ATOM 1782 C CA . ASN B 1 97 ? -12.938 -15.031 -18.078 1 93.31 97 ASN B CA 1
ATOM 1783 C C . ASN B 1 97 ? -14.227 -15.219 -17.281 1 93.31 97 ASN B C 1
ATOM 1785 O O . ASN B 1 97 ? -14.75 -14.258 -16.703 1 93.31 97 ASN B O 1
ATOM 1789 N N . HIS B 1 98 ? -14.695 -16.391 -17.219 1 93.75 98 HIS B N 1
ATOM 1790 C CA . HIS B 1 98 ? -15.953 -16.609 -16.516 1 93.75 98 HIS B CA 1
ATOM 1791 C C . HIS B 1 98 ? -15.703 -17.062 -15.078 1 93.75 98 HIS B C 1
ATOM 1793 O O . HIS B 1 98 ? -16.641 -17.359 -14.344 1 93.75 98 HIS B O 1
ATOM 1799 N N . MET B 1 99 ? -14.516 -17.156 -14.734 1 94.06 99 MET B N 1
ATOM 1800 C CA . MET B 1 99 ? -14.18 -17.594 -13.383 1 94.06 99 MET B CA 1
ATOM 1801 C C . MET B 1 99 ? -14.508 -16.5 -12.367 1 94.06 99 MET B C 1
ATOM 1803 O O . MET B 1 99 ? -14.641 -15.336 -12.727 1 94.06 99 MET B O 1
ATOM 1807 N N . ARG B 1 100 ? -14.578 -16.781 -11.102 1 94.62 100 ARG B N 1
ATOM 1808 C CA . ARG B 1 100 ? -14.969 -15.914 -10 1 94.62 100 ARG B CA 1
ATOM 1809 C C . ARG B 1 100 ? -14.016 -14.734 -9.867 1 94.62 100 ARG B C 1
ATOM 1811 O O . ARG B 1 100 ? -14.43 -13.625 -9.531 1 94.62 100 ARG B O 1
ATOM 1818 N N . CYS B 1 101 ? -12.734 -14.867 -10.062 1 96.75 101 CYS B N 1
ATOM 1819 C CA . CYS B 1 101 ? -11.75 -13.797 -9.914 1 96.75 101 CYS B CA 1
ATOM 1820 C C . CYS B 1 101 ? -11.984 -12.703 -10.945 1 96.75 101 CYS B C 1
ATOM 1822 O O . CYS B 1 101 ? -11.734 -11.523 -10.672 1 96.75 101 CYS B O 1
ATOM 1824 N N . HIS B 1 102 ? -12.492 -13.031 -12.109 1 97.56 102 HIS B N 1
ATOM 1825 C CA . HIS B 1 102 ? -12.797 -12.055 -13.148 1 97.56 102 HIS B CA 1
ATOM 1826 C C . HIS B 1 102 ? -14.164 -11.422 -12.922 1 97.56 102 HIS B C 1
ATOM 1828 O O . HIS B 1 102 ? -14.344 -10.219 -13.156 1 97.56 102 HIS B O 1
ATOM 1834 N N . THR B 1 103 ? -15.117 -12.227 -12.477 1 96.69 103 THR B N 1
ATOM 1835 C CA . THR B 1 103 ? -16.5 -11.773 -12.492 1 96.69 103 THR B CA 1
ATOM 1836 C C . THR B 1 103 ? -16.891 -11.148 -11.156 1 96.69 103 THR B C 1
ATOM 1838 O O . THR B 1 103 ? -17.859 -10.391 -11.078 1 96.69 103 THR B O 1
ATOM 1841 N N . VAL B 1 104 ? -16.156 -11.43 -10.133 1 97.75 104 VAL B N 1
ATOM 1842 C CA . VAL B 1 104 ? -16.547 -10.945 -8.812 1 97.75 104 VAL B CA 1
ATOM 1843 C C . VAL B 1 104 ? -15.414 -10.125 -8.203 1 97.75 104 VAL B C 1
ATOM 1845 O O . VAL B 1 104 ? -15.562 -8.922 -7.965 1 97.75 104 VAL B O 1
ATOM 1848 N N . MET B 1 105 ? -14.266 -10.68 -8.023 1 97.94 105 MET B N 1
ATOM 1849 C CA . MET B 1 105 ? -13.172 -10.023 -7.312 1 97.94 105 MET B CA 1
ATOM 1850 C C . MET B 1 105 ? -12.719 -8.766 -8.047 1 97.94 105 MET B C 1
ATOM 1852 O O . MET B 1 105 ? -12.602 -7.703 -7.445 1 97.94 105 MET B O 1
ATOM 1856 N N . GLU B 1 106 ?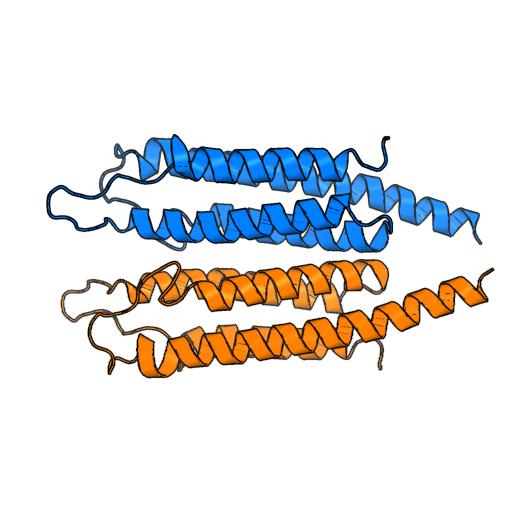 -12.461 -8.906 -9.359 1 98 106 GLU B N 1
ATOM 1857 C CA . GLU B 1 106 ? -11.898 -7.801 -10.125 1 98 106 GLU B CA 1
ATOM 1858 C C . GLU B 1 106 ? -12.836 -6.598 -10.133 1 98 106 GLU B C 1
ATOM 1860 O O . GLU B 1 106 ? -12.43 -5.484 -9.789 1 98 106 GLU B O 1
ATOM 1865 N N . PRO B 1 107 ? -14.094 -6.746 -10.453 1 98 107 PRO B N 1
ATOM 1866 C CA . PRO B 1 107 ? -14.969 -5.578 -10.398 1 98 107 PRO B CA 1
ATOM 1867 C C . PRO B 1 107 ? -15.164 -5.051 -8.977 1 98 107 PRO B C 1
ATOM 1869 O O . PRO B 1 107 ? -15.289 -3.84 -8.781 1 98 107 PRO B O 1
ATOM 1872 N N . PHE B 1 108 ? -15.289 -5.953 -7.996 1 98.56 108 PHE B N 1
ATOM 1873 C CA . PHE B 1 108 ? -15.43 -5.531 -6.605 1 98.56 108 PHE B CA 1
ATOM 1874 C C . PHE B 1 108 ? -14.266 -4.633 -6.191 1 98.56 108 PHE B C 1
ATOM 1876 O O . PHE B 1 108 ? -14.477 -3.564 -5.613 1 98.56 108 PHE B O 1
ATOM 1883 N N . VAL B 1 109 ? -13.023 -5.039 -6.469 1 98.75 109 VAL B N 1
ATOM 1884 C CA . VAL B 1 109 ? -11.828 -4.285 -6.117 1 98.75 109 VAL B CA 1
ATOM 1885 C C . VAL B 1 109 ? -11.828 -2.939 -6.836 1 98.75 109 VAL B C 1
ATOM 1887 O O . VAL B 1 109 ? -11.492 -1.91 -6.242 1 98.75 109 VAL B O 1
ATOM 1890 N N . LEU B 1 110 ? -12.242 -2.924 -8.109 1 98.69 110 LEU B N 1
ATOM 1891 C CA . LEU B 1 110 ? -12.297 -1.692 -8.883 1 98.69 110 LEU B CA 1
ATOM 1892 C C . LEU B 1 110 ? -13.312 -0.721 -8.297 1 98.69 110 LEU B C 1
ATOM 1894 O O . LEU B 1 110 ? -13.008 0.455 -8.086 1 98.69 110 LEU B O 1
ATOM 1898 N N . ILE B 1 111 ? -14.484 -1.205 -8.016 1 98.69 111 ILE B N 1
ATOM 1899 C CA . ILE B 1 111 ? -15.555 -0.363 -7.492 1 98.69 111 ILE B CA 1
ATOM 1900 C C . ILE B 1 111 ? -15.156 0.189 -6.125 1 98.69 111 ILE B C 1
ATOM 1902 O O . ILE B 1 111 ? -15.289 1.388 -5.871 1 98.69 111 ILE B O 1
ATOM 1906 N N . MET B 1 112 ? -14.68 -0.662 -5.266 1 98.81 112 MET B N 1
ATOM 1907 C CA . MET B 1 112 ? -14.289 -0.219 -3.928 1 98.81 112 MET B CA 1
ATOM 1908 C C . MET B 1 112 ? -13.141 0.776 -4 1 98.81 112 MET B C 1
ATOM 1910 O O . MET B 1 112 ? -13.102 1.744 -3.238 1 98.81 112 MET B O 1
ATOM 1914 N N . GLY B 1 113 ? -12.172 0.504 -4.895 1 98.81 113 GLY B N 1
ATOM 1915 C CA . GLY B 1 113 ? -11.094 1.457 -5.086 1 98.81 113 GLY B CA 1
ATOM 1916 C C . GLY B 1 113 ? -11.578 2.834 -5.496 1 98.81 113 GLY B C 1
ATOM 1917 O O . GLY B 1 113 ? -11.148 3.844 -4.934 1 98.81 113 GLY B O 1
ATOM 1918 N N . VAL B 1 114 ? -12.477 2.844 -6.453 1 98.88 114 VAL B N 1
ATOM 1919 C CA . VAL B 1 114 ? -13.023 4.105 -6.941 1 98.88 114 VAL B CA 1
ATOM 1920 C C . VAL B 1 114 ? -13.766 4.816 -5.812 1 98.88 114 VAL B C 1
ATOM 1922 O O . VAL B 1 114 ? -13.625 6.031 -5.633 1 98.88 114 VAL B O 1
ATOM 1925 N N . LEU B 1 115 ? -14.555 4.09 -5.07 1 98.81 115 LEU B N 1
ATOM 1926 C CA . LEU B 1 115 ? -15.297 4.676 -3.957 1 98.81 115 LEU B CA 1
ATOM 1927 C C . LEU B 1 115 ? -14.344 5.25 -2.914 1 98.81 115 LEU B C 1
ATOM 1929 O O . LEU B 1 115 ? -14.594 6.324 -2.363 1 98.81 115 LEU B O 1
ATOM 1933 N N . MET B 1 116 ? -13.273 4.527 -2.646 1 98.81 116 MET B N 1
ATOM 1934 C CA . MET B 1 116 ? -12.297 4.996 -1.663 1 98.81 116 MET B CA 1
ATOM 1935 C C . MET B 1 116 ? -11.602 6.266 -2.148 1 98.81 116 MET B C 1
ATOM 1937 O O . MET B 1 116 ? -11.383 7.195 -1.368 1 98.81 116 MET B O 1
ATOM 1941 N N . ILE B 1 117 ? -11.234 6.293 -3.42 1 98.88 117 ILE B N 1
ATOM 1942 C CA . ILE B 1 117 ? -10.609 7.484 -3.982 1 98.88 117 ILE B CA 1
ATOM 1943 C C . ILE B 1 117 ? -11.57 8.664 -3.895 1 98.88 117 ILE B C 1
ATOM 1945 O O . ILE B 1 117 ? -11.18 9.758 -3.477 1 98.88 117 ILE B O 1
ATOM 1949 N N . ALA B 1 118 ? -12.828 8.453 -4.227 1 98.81 118 ALA B N 1
ATOM 1950 C CA . ALA B 1 118 ? -13.828 9.516 -4.176 1 98.81 118 ALA B CA 1
ATOM 1951 C C . ALA B 1 118 ? -14 10.031 -2.75 1 98.81 118 ALA B C 1
ATOM 1953 O O . ALA B 1 118 ? -14.047 11.242 -2.525 1 98.81 118 ALA B O 1
ATOM 1954 N N . ALA B 1 119 ? -14.102 9.133 -1.84 1 98.56 119 ALA B N 1
ATOM 1955 C CA . ALA B 1 119 ? -14.273 9.508 -0.44 1 98.56 119 ALA B CA 1
ATOM 1956 C C . ALA B 1 119 ? -13.062 10.289 0.072 1 98.56 119 ALA B C 1
ATOM 1958 O O . ALA B 1 119 ? -13.211 11.297 0.767 1 98.56 119 ALA B O 1
ATOM 1959 N N . ALA B 1 120 ? -11.898 9.812 -0.255 1 98.56 120 ALA B N 1
ATOM 1960 C CA . ALA B 1 120 ? -10.68 10.477 0.201 1 98.56 120 ALA B CA 1
ATOM 1961 C C . ALA B 1 120 ? -10.523 11.844 -0.457 1 98.56 120 ALA B C 1
ATOM 1963 O O . ALA B 1 120 ? -10.086 12.805 0.187 1 98.56 120 ALA B O 1
ATOM 1964 N N . LEU B 1 121 ? -10.859 11.953 -1.74 1 98.31 121 LEU B N 1
ATOM 1965 C CA . LEU B 1 121 ? -10.812 13.234 -2.436 1 98.31 121 LEU B CA 1
ATOM 1966 C C . LEU B 1 121 ? -11.805 14.219 -1.823 1 98.31 121 LEU B C 1
ATOM 1968 O O . LEU B 1 121 ? -11.477 15.391 -1.615 1 98.31 121 LEU B O 1
ATOM 1972 N N . GLY B 1 122 ? -12.992 13.734 -1.596 1 97.31 122 GLY B N 1
ATOM 1973 C CA . GLY B 1 122 ? -13.969 14.586 -0.938 1 97.31 122 GLY B CA 1
ATOM 1974 C C . GLY B 1 122 ? -13.508 15.102 0.409 1 97.31 122 GLY B C 1
ATOM 1975 O O . GLY B 1 122 ? -13.633 16.297 0.702 1 97.31 122 GLY B O 1
ATOM 1976 N N . ASP B 1 123 ? -12.992 14.203 1.181 1 96.81 123 ASP B N 1
ATOM 1977 C CA . ASP B 1 123 ? -12.492 14.586 2.496 1 96.81 123 ASP B CA 1
ATOM 1978 C C . ASP B 1 123 ? -11.328 15.562 2.373 1 96.81 123 ASP B C 1
ATOM 1980 O O . ASP B 1 123 ? -11.227 16.516 3.141 1 96.81 123 ASP B O 1
ATOM 1984 N N . PHE B 1 124 ? -10.461 15.281 1.455 1 96.5 124 PHE B N 1
ATOM 1985 C CA . PHE B 1 124 ? -9.297 16.125 1.23 1 96.5 124 PHE B CA 1
ATOM 1986 C C . PHE B 1 124 ? -9.711 17.547 0.896 1 96.5 124 PHE B C 1
ATOM 1988 O O . PHE B 1 124 ? -9.211 18.5 1.496 1 96.5 124 PHE B O 1
ATOM 1995 N N . PHE B 1 125 ? -10.609 17.719 0.015 1 95.62 125 PHE B N 1
ATOM 1996 C CA . PHE B 1 125 ? -11.016 19.062 -0.409 1 95.62 125 PHE B CA 1
ATOM 1997 C C . PHE B 1 125 ? -11.797 19.766 0.693 1 95.62 125 PHE B C 1
ATOM 1999 O O . PHE B 1 125 ? -11.664 20.984 0.878 1 95.62 125 PHE B O 1
ATOM 2006 N N . PHE B 1 126 ? -12.602 19 1.339 1 92.62 126 PHE B N 1
ATOM 2007 C CA . PHE B 1 126 ? -13.336 19.578 2.457 1 92.62 126 PHE B CA 1
ATOM 2008 C C . PHE B 1 126 ? -12.383 20.109 3.516 1 92.62 126 PHE B C 1
ATOM 2010 O O . PHE B 1 126 ? -12.523 21.25 3.963 1 92.62 126 PHE B O 1
ATOM 2017 N N . ARG B 1 127 ? -11.391 19.359 3.828 1 92.19 127 ARG B N 1
ATOM 2018 C CA . ARG B 1 127 ? -10.453 19.75 4.883 1 92.19 127 ARG B CA 1
ATOM 2019 C C . ARG B 1 127 ? -9.516 20.844 4.41 1 92.19 127 ARG B C 1
ATOM 2021 O O . ARG B 1 127 ? -9.109 21.703 5.199 1 92.19 127 ARG B O 1
ATOM 2028 N N . ARG B 1 128 ? -9.172 20.75 3.221 1 90.81 128 ARG B N 1
ATOM 2029 C CA . ARG B 1 128 ? -8.328 21.812 2.668 1 90.81 128 ARG B CA 1
ATOM 2030 C C . ARG B 1 128 ? -9.008 23.172 2.787 1 90.81 128 ARG B C 1
ATOM 2032 O O . ARG B 1 128 ? -8.344 24.172 3.07 1 90.81 128 ARG B O 1
ATOM 2039 N N . ARG B 1 129 ? -10.266 23.156 2.605 1 89.06 129 ARG B N 1
ATOM 2040 C CA . ARG B 1 129 ? -11.023 24.391 2.756 1 89.06 129 ARG B CA 1
ATOM 2041 C C . ARG B 1 129 ? -11.016 24.859 4.207 1 89.06 129 ARG B C 1
ATOM 2043 O O . ARG B 1 129 ? -10.906 26.062 4.473 1 89.06 129 ARG B O 1
ATOM 2050 N N . VAL B 1 130 ? -11.086 23.938 5.074 1 83.31 130 VAL B N 1
ATOM 2051 C CA . VAL B 1 130 ? -11.117 24.25 6.5 1 83.31 130 VAL B CA 1
ATOM 2052 C C . VAL B 1 130 ? -9.773 24.828 6.934 1 83.31 130 VAL B C 1
ATOM 2054 O O . VAL B 1 130 ? -9.719 25.844 7.629 1 83.31 130 VAL B O 1
ATOM 2057 N N . VAL B 1 131 ? -8.688 24.25 6.43 1 82 131 VAL B N 1
ATOM 2058 C CA . VAL B 1 131 ? -7.34 24.672 6.801 1 82 131 VAL B CA 1
ATOM 2059 C C . VAL B 1 131 ? -7.059 26.062 6.234 1 82 131 VAL B C 1
ATOM 2061 O O . VAL B 1 131 ? -6.441 26.906 6.898 1 82 131 VAL B O 1
ATOM 2064 N N . LYS B 1 132 ? -7.531 26.375 5.078 1 83 132 LYS B N 1
ATOM 2065 C CA . LYS B 1 132 ? -7.352 27.688 4.457 1 83 132 LYS B CA 1
ATOM 2066 C C . LYS B 1 132 ? -8.133 28.766 5.199 1 83 132 LYS B C 1
ATOM 2068 O O . LYS B 1 132 ? -7.652 29.891 5.363 1 83 132 LYS B O 1
ATOM 2073 N N . LYS B 1 133 ? -9.242 28.438 5.68 1 82 133 LYS B N 1
ATOM 2074 C CA . LYS B 1 133 ? -10.078 29.391 6.41 1 82 133 LYS B CA 1
ATOM 2075 C C . LYS B 1 133 ? -9.477 29.719 7.773 1 82 133 LYS B C 1
ATOM 2077 O O . LYS B 1 133 ? -9.516 30.859 8.219 1 82 133 LYS B O 1
ATOM 2082 N N . GLU B 1 134 ? -8.969 28.75 8.445 1 75.5 134 GLU B N 1
ATOM 2083 C CA . GLU B 1 134 ? -8.352 28.953 9.758 1 75.5 134 GLU B CA 1
ATOM 2084 C C . GLU B 1 134 ? -7.078 29.781 9.648 1 75.5 134 GLU B C 1
ATOM 2086 O O . GLU B 1 134 ? -6.777 30.578 10.531 1 75.5 134 GLU B O 1
ATOM 2091 N N . ALA B 1 135 ? -6.371 29.625 8.625 1 73.38 135 ALA B N 1
ATOM 2092 C CA . ALA B 1 135 ? -5.172 30.422 8.383 1 73.38 135 ALA B CA 1
ATOM 2093 C C . ALA B 1 135 ? -5.535 31.875 8.055 1 73.38 135 ALA B C 1
ATOM 2095 O O . ALA B 1 135 ? -4.812 32.812 8.422 1 73.38 135 ALA B O 1
ATOM 2096 N N . ALA B 1 136 ? -6.555 32.094 7.453 1 74.81 136 ALA B N 1
ATOM 2097 C CA . ALA B 1 136 ? -7.012 33.438 7.082 1 74.81 136 ALA B CA 1
ATOM 2098 C C . ALA B 1 136 ? -7.555 34.188 8.297 1 74.81 136 ALA B C 1
ATOM 2100 O O . ALA B 1 136 ? -7.414 35.406 8.398 1 74.81 136 ALA B O 1
ATOM 2101 N N . HIS B 1 137 ? -8.133 33.531 9.141 1 64.38 137 HIS B N 1
ATOM 2102 C CA . HIS B 1 137 ? -8.703 34.188 10.305 1 64.38 137 HIS B CA 1
ATOM 2103 C C . HIS B 1 137 ? -7.668 34.375 11.406 1 64.38 137 HIS B C 1
ATOM 2105 O O . HIS B 1 137 ? -7.816 35.25 12.258 1 64.38 137 HIS B O 1
ATOM 2111 N N . GLY B 1 138 ? -6.777 33.469 11.484 1 53.09 138 GLY B N 1
ATOM 2112 C CA . GLY B 1 138 ? -5.746 33.656 12.492 1 53.09 138 GLY B CA 1
ATOM 2113 C C . GLY B 1 138 ? -4.746 34.75 12.125 1 53.09 138 GLY B C 1
ATOM 2114 O O . GLY B 1 138 ? -3.846 35.062 12.914 1 53.09 138 GLY B O 1
ATOM 2115 N N . SER B 1 139 ? -4.543 35.188 10.859 1 45.03 139 SER B N 1
ATOM 2116 C CA . SER B 1 139 ? -3.791 36.375 10.547 1 45.03 139 SER B CA 1
ATOM 2117 C C . SER B 1 139 ? -4.609 37.625 10.844 1 45.03 139 SER B C 1
ATOM 2119 O O . SER B 1 139 ? -5.836 37.625 10.719 1 45.03 139 SER B O 1
#

Sequence (278 aa):
MRKYAGGFILLILSLLFVIGEQTVAGPCPVMPDGRFMVCHWAGQAVLGVGIVLVVLSLLHLAFKNDGMKLGLDLAVIADAALLMFIPNRLIPLCIKNHMRCHTVMEPFVLIMGVLMIAAALGDFFFRRRVVKKEAAHGSMRKYAGGFILLILSLLFVIGEQTVAGPCPVMPDGRFMVCHWAGQAVLGVGIVLVVLSLLHLAFKNDGMK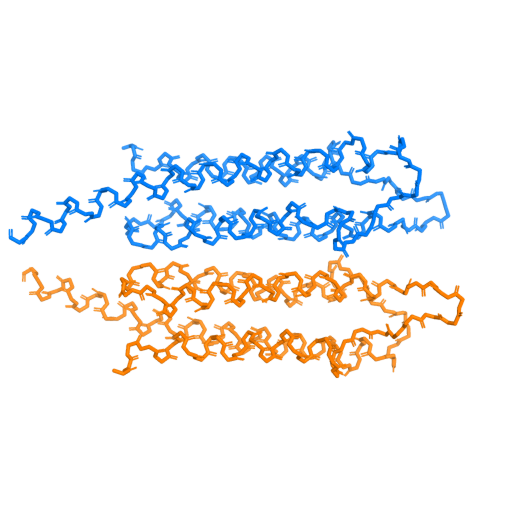LGLDLAVIADAALLMFIPNRLIPLCIKNHMRCHTVMEPFVLIMGVLMIAAALGDFFFRRRVVKKEAAHGS

Foldseek 3Di:
DVQQVLLVQQLVLLVCLLVCCVPPQDFDDADPVRHDDQSNVLSVVLNVLSVVSNVLSVVLNVDRDLVVNLVSLVVQLVSLVVQLCSECRVTYGDPDCPGSSNPGNNVSSNVSSVVSNVSSVVSNVVSVVVVVVVVVVVD/DVQQVLLVQQLVLLVCLLVCCVPPQDADDADPVRHDDQSNVLSVVLNVLSVVSNVLSVVLNVDRDLVVNLVSLVVQLVSLVVQLCSECHVTYGDPDCPGSSNPGNNVSSNVSSVVSNVSSVVSNVVSVVVVVVVVVVVD

=== Feature glossary ===
The record interleaves many kinds of information about one protein. Here is each kind framed as the question it answers.

Q: What are the backbone torsion angles?
A: φ (phi) and ψ (psi) are the two rotatable backbone dihedrals per residue: φ is the C(i-1)–N–Cα–C torsion, ψ is the N–Cα–C–N(i+1) torsion, both in degrees on (−180°, 180°]. α-helical residues cluster near (−60°, −45°); β-strand residues near (−120°, +130°). A Ramachandran plot is simply a scatter of (φ, ψ) for every residue.

Q: What is the amino-acid chain?
A: This is the polypeptide sequence — one letter per residue, N-terminus first. Length ranges from a few dozen residues for small domains to over a thousand for large multi-domain proteins.

Q: How mobile is each atom in the crystal?
A: For experimental (PDB) structures, the B-factor (temperature factor) quantifies the positional spread of each atom in the crystal — a combination of thermal vibration and static disorder — in units of Å². High B-factors mark flexible loops or poorly resolved regions; low B-factors mark the rigid, well-ordered core.

Q: Are the domains correctly placed relative to each other?
A: Predicted Aligned Error (PAE) is an AlphaFold confidence matrix: entry (i, j) is the expected error in the position of residue j, in ångströms, when the prediction is superimposed on the true structure at residue i. Low PAE within a block of residues means that block is internally rigid and well-predicted; high PAE between two blocks means their relative placement is uncertain even if each block individually is confident.

Q: How confident is the AlphaFold model at each residue?
A: pLDDT is the predicted lDDT-Cα score: AlphaFold's confidence that the local environment of each residue (all inter-atomic distances within 15 Å) is correctly placed. It is a per-residue number between 0 and 100, with higher meaning more reliable.

Q: What family and function is it annotated with?
A: Functional annotations link the protein to curated databases. InterPro entries identify conserved domains and families by matching the sequence against member-database signatures (Pfam, PROSITE, CDD, …). Gene Ontology (GO) terms describe molecular function, biological process, and cellular component in a controlled vocabulary. CATH places the structure in a hierarchical fold classification (Class/Architecture/Topology/Homologous-superfamily). The organism is the source species.

Q: How big and how compact is the whole molecule?
A: Three whole-structure scalars: the radius of gyration (RMS distance of Cα from centroid, in Å), the count of Cα–Cα contacts (pairs closer than 8 Å and separated by more than four residues in sequence — i.e. tertiary, not local, contacts), and the bounding-box dimensions. Together they distinguish compact globular folds from extended fibres or disordered chains.

Q: What known structures does this most resemble?
A: The Foldseek neighbor list gives the closest experimentally determined structures in the PDB, ranked by structural alignment. TM-score near 1 means near-identical fold; near 0.3 means only rough topology match. This is how one finds what a novel AlphaFold prediction most resembles in the solved-structure universe.

Q: Which residues are buried vs exposed?
A: SASA measures how much of the protein is reachable by solvent. It is computed by rolling a water-sized probe over the atomic surface and summing the exposed area (Å²). Per-residue SASA distinguishes core (buried, low SASA) from surface (exposed, high SASA) residues; total SASA is a whole-molecule size measure.

Q: Which residues are in helices, strands, or loops?
A: Eight-state secondary structure (DSSP): H is the canonical α-helix, G the tighter 3₁₀-helix, I the wider π-helix; E/B are β-structure, T and S are turns and bends, and '-' is everything else. DSSP derives these from the pattern of main-chain N–H···O=C hydrogen bonds, not from the sequence.

Q: Where is each backbone atom in 3D?
A: Structure coordinates are given as an mmCIF _atom_site loop: one row per atom with element, residue name, chain id, sequence number, and x/y/z position in Å. Only the four main-chain atoms per residue are included here; side chains are omitted to keep the record compact.

Q: What if only a Cα trace is available?
A: Three-state secondary structure (P-SEA) collapses the eight DSSP classes into helix (a), strand (b), and coil (c). P-SEA assigns these from Cα geometry alone — distances and angles — without requiring backbone oxygens, so it works on any Cα trace.

Q: What do the rendered images show?
A: The six renders are orthographic views along the three Cartesian axes in both directions. Representation (cartoon, sticks, or surface) and color scheme (sequence-rainbow or by-chain) vary across proteins so the training set covers all the common visualization conventions.

Q: What does the local fold look like, residue by residue?
A: Foldseek's 3Di representation compresses backbone geometry into a per-residue letter drawn from a learned twenty-state alphabet. It captures the tertiary interaction pattern around each residue — which residues are packed against it in space, regardless of where they are in sequence.

Q: What do the diagnostic plots show?
A: The contact map is a binary N×N matrix image: pixel (i, j) is dark where Cα_i and Cα_j are within 8 Å and |i−j|>4. Because the |i−j|>4 filter removes local helical contacts, off-diagonal stripes parallel to the main diagonal indicate parallel β-sheets; stripes perpendicular to it indicate antiparallel β-sheets. The Ramachandran plot scatters every residue's (φ, ψ) pair against the sterically allowed regions. The PAE heatmap renders the predicted-aligned-error matrix.